Protein AF-A0A1F8SID3-F1 (afdb_monomer)

Sequence (218 aa):
MPFNAPWRDFEKGDLVYGIEGEWNTGRARFFTEQKLGDGPKFARIDDYPVLASEMQHMRGRRPPEAKAFVKALGGHPKYGGAVSGEDDNAAVRWKSKGGLYWAIMVDPGIHVHFVLDGIEQEAVVQKSYQGTISDVGAHEDPGKTRSVTGSELRWVYRNREHERVQERVQFWLKNKQCAPPWHGNGAPLWAQYQPRKDYNIHEDAAAGGANRRCCIVQ

Structure (mmCIF, N/CA/C/O backbone):
data_AF-A0A1F8SID3-F1
#
_entry.id   AF-A0A1F8SID3-F1
#
loop_
_atom_site.group_PDB
_atom_site.id
_atom_site.type_symbol
_atom_site.label_atom_id
_atom_site.label_alt_id
_atom_site.label_comp_id
_atom_site.label_asym_id
_atom_site.label_entity_id
_atom_site.label_seq_id
_atom_site.pdbx_PDB_ins_code
_atom_site.Cartn_x
_atom_site.Cartn_y
_atom_site.Cartn_z
_atom_site.occupancy
_atom_site.B_iso_or_equiv
_atom_site.auth_seq_id
_atom_site.auth_comp_id
_atom_site.auth_asym_id
_atom_site.auth_atom_id
_atom_site.pdbx_PDB_model_num
ATOM 1 N N . MET A 1 1 ? -11.958 -12.250 2.728 1.00 54.00 1 MET A N 1
ATOM 2 C CA . MET A 1 1 ? -11.997 -11.833 4.148 1.00 54.00 1 MET A CA 1
ATOM 3 C C . MET A 1 1 ? -10.818 -10.928 4.489 1.00 54.00 1 MET A C 1
ATOM 5 O O . MET A 1 1 ? -9.943 -11.328 5.248 1.00 54.00 1 MET A O 1
ATOM 9 N N . PRO A 1 2 ? -10.706 -9.763 3.836 1.00 67.56 2 PRO A N 1
ATOM 10 C CA . PRO A 1 2 ? -10.847 -8.479 4.503 1.00 67.56 2 PRO A CA 1
ATOM 11 C C . PRO A 1 2 ? -11.424 -7.380 3.590 1.00 67.56 2 PRO A C 1
ATOM 13 O O . PRO A 1 2 ? -11.094 -7.215 2.425 1.00 67.56 2 PRO A O 1
ATOM 16 N N . PHE A 1 3 ? -12.316 -6.634 4.217 1.00 84.00 3 PHE A N 1
ATOM 17 C CA . PHE A 1 3 ? -13.060 -5.414 3.856 1.00 84.00 3 PHE A CA 1
ATOM 18 C C . PHE A 1 3 ? -14.285 -5.391 4.771 1.00 84.00 3 PHE A C 1
ATOM 20 O O . PHE A 1 3 ? -14.724 -4.325 5.194 1.00 84.00 3 PHE A O 1
ATOM 27 N N . ASN A 1 4 ? -14.719 -6.594 5.172 1.00 79.94 4 ASN A N 1
ATOM 28 C CA . ASN A 1 4 ? -15.636 -6.888 6.262 1.00 79.94 4 ASN A CA 1
ATOM 29 C C . ASN A 1 4 ? -14.975 -7.813 7.303 1.00 79.94 4 ASN A C 1
ATOM 31 O O . ASN A 1 4 ? -14.012 -8.514 6.985 1.00 79.94 4 ASN A O 1
ATOM 35 N N . ALA A 1 5 ? -15.492 -7.781 8.532 1.00 78.31 5 ALA A N 1
ATOM 36 C CA . ALA A 1 5 ? -15.004 -8.583 9.649 1.00 78.31 5 ALA A CA 1
ATOM 37 C C . ALA A 1 5 ? -15.330 -10.089 9.484 1.00 78.31 5 ALA A C 1
ATOM 39 O O . ALA A 1 5 ? -16.305 -10.414 8.801 1.00 78.31 5 ALA A O 1
ATOM 40 N N . PRO A 1 6 ? -14.610 -11.002 10.175 1.00 84.44 6 PRO A N 1
ATOM 41 C CA . PRO A 1 6 ? -13.387 -10.784 10.950 1.00 84.44 6 PRO A CA 1
ATOM 42 C C . PRO A 1 6 ? -12.229 -10.200 10.142 1.00 84.44 6 PRO A C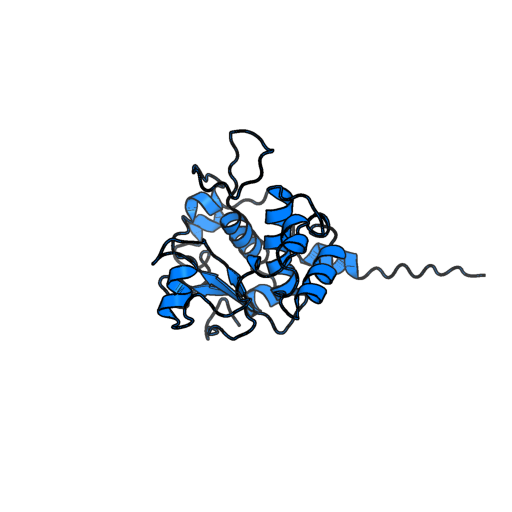 1
ATOM 44 O O . PRO A 1 6 ? -11.977 -10.571 8.998 1.00 84.44 6 PRO A O 1
ATOM 47 N N . TRP A 1 7 ? -11.551 -9.254 10.783 1.00 90.81 7 TRP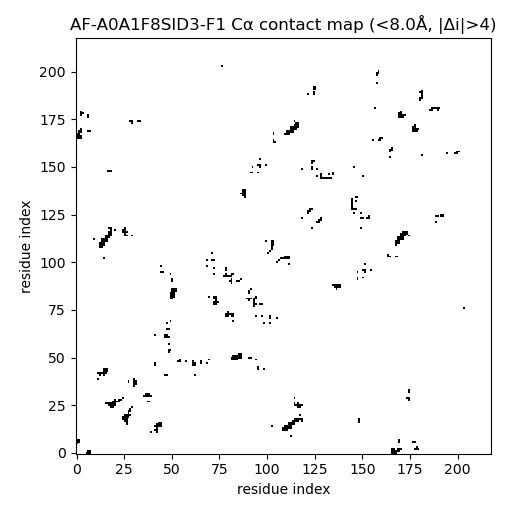 A N 1
ATOM 48 C CA . TRP A 1 7 ? -10.347 -8.612 10.280 1.00 90.81 7 TRP A CA 1
ATOM 49 C C . TRP A 1 7 ? -9.140 -9.529 10.448 1.00 90.81 7 TRP A C 1
ATOM 51 O O . TRP A 1 7 ? -9.125 -10.376 11.341 1.00 90.81 7 TRP A O 1
ATOM 61 N N . ARG A 1 8 ? -8.128 -9.346 9.596 1.00 89.62 8 ARG A N 1
ATOM 62 C CA . ARG A 1 8 ? -6.877 -10.108 9.669 1.00 89.62 8 ARG A CA 1
ATOM 63 C C . ARG A 1 8 ? -5.783 -9.283 10.338 1.00 89.62 8 ARG A C 1
ATOM 65 O O . ARG A 1 8 ? -5.555 -8.125 9.976 1.00 89.62 8 ARG A O 1
ATOM 72 N N . ASP A 1 9 ? -5.114 -9.874 11.319 1.00 92.19 9 ASP A N 1
ATOM 73 C CA . ASP A 1 9 ? -3.932 -9.282 11.945 1.00 92.19 9 ASP A CA 1
ATOM 74 C C . ASP A 1 9 ? -2.722 -9.369 11.016 1.00 92.19 9 ASP A C 1
ATOM 76 O O . ASP A 1 9 ? -2.717 -10.117 10.041 1.00 92.19 9 ASP A O 1
ATOM 80 N N . PHE A 1 10 ? -1.715 -8.542 11.278 1.00 92.94 10 PHE A N 1
ATOM 81 C CA . PHE A 1 10 ? -0.484 -8.564 10.498 1.00 92.94 10 PHE A CA 1
ATOM 82 C C . PHE A 1 10 ? 0.308 -9.846 10.762 1.00 92.94 10 PHE A C 1
ATOM 84 O O . PHE A 1 10 ? 0.585 -10.179 11.916 1.00 92.94 10 PHE A O 1
ATOM 91 N N . GLU A 1 11 ? 0.745 -10.512 9.695 1.00 91.75 11 GLU A N 1
ATOM 92 C CA . GLU A 1 11 ? 1.599 -11.692 9.767 1.00 91.75 11 GLU A CA 1
ATOM 93 C C . GLU A 1 11 ? 2.941 -11.464 9.061 1.00 91.75 11 GLU A C 1
ATOM 95 O O . GLU A 1 11 ? 3.098 -10.652 8.146 1.00 91.75 11 GLU A O 1
ATOM 100 N N . LYS A 1 12 ? 3.965 -12.207 9.490 1.00 89.75 12 LYS A N 1
ATOM 101 C CA . LYS A 1 12 ? 5.285 -12.142 8.859 1.00 89.75 12 LYS A CA 1
ATOM 102 C C . LYS A 1 12 ? 5.185 -12.597 7.398 1.00 89.75 12 LYS A C 1
ATOM 104 O O . LYS A 1 12 ? 4.829 -13.740 7.140 1.00 89.75 12 LYS A O 1
ATOM 109 N N . GLY A 1 13 ? 5.613 -11.730 6.482 1.00 89.31 13 GLY A N 1
ATOM 110 C CA . GLY A 1 13 ? 5.522 -11.949 5.034 1.00 89.31 13 GLY A CA 1
ATOM 111 C C . GLY A 1 13 ? 4.482 -11.051 4.361 1.00 89.31 13 GLY A C 1
ATOM 112 O O . GLY A 1 13 ? 4.540 -10.875 3.148 1.00 89.31 13 GLY A O 1
ATOM 113 N N . ASP A 1 14 ? 3.595 -10.425 5.138 1.00 93.94 14 ASP A N 1
ATOM 114 C CA . ASP A 1 14 ? 2.663 -9.428 4.624 1.00 93.94 14 ASP A CA 1
ATOM 115 C C . ASP A 1 14 ? 3.358 -8.100 4.297 1.00 93.94 14 ASP A C 1
ATOM 117 O O . ASP A 1 14 ? 4.413 -7.757 4.842 1.00 93.94 14 ASP A O 1
ATOM 121 N N . LEU A 1 15 ? 2.718 -7.316 3.428 1.00 95.06 15 LEU A N 1
ATOM 122 C CA . LEU A 1 15 ? 3.172 -5.986 3.037 1.00 95.06 15 LEU A CA 1
ATOM 123 C C . LEU A 1 15 ? 2.348 -4.890 3.707 1.00 95.06 15 LEU A C 1
ATOM 125 O O . LEU A 1 15 ? 1.122 -4.951 3.755 1.00 95.06 15 LEU A O 1
ATOM 129 N N . VAL A 1 16 ? 3.020 -3.828 4.137 1.00 95.00 16 VAL A N 1
ATOM 130 C CA . VAL A 1 16 ? 2.429 -2.638 4.742 1.00 95.00 16 VAL A CA 1
ATOM 131 C C . VAL A 1 16 ? 2.563 -1.449 3.798 1.00 95.00 16 VAL A C 1
ATOM 133 O O . VAL A 1 16 ? 3.659 -1.011 3.433 1.00 95.00 16 VAL A O 1
ATOM 136 N N . TYR A 1 17 ? 1.408 -0.905 3.444 1.00 94.88 17 TYR A N 1
ATOM 137 C CA . TYR A 1 17 ? 1.227 0.269 2.605 1.00 94.88 17 TYR A CA 1
ATOM 138 C C . TYR A 1 17 ? 0.702 1.438 3.441 1.00 94.88 17 TYR A C 1
ATOM 140 O O . TYR A 1 17 ? 0.069 1.241 4.477 1.00 94.88 17 TYR A O 1
ATOM 148 N N . GLY A 1 18 ? 0.967 2.665 3.004 1.00 90.31 18 GLY A N 1
ATOM 149 C CA . GLY A 1 18 ? 0.619 3.881 3.736 1.00 90.31 18 GLY A CA 1
ATOM 150 C C . GLY A 1 18 ? 1.682 4.958 3.552 1.00 90.31 18 GLY A C 1
ATOM 151 O O . GLY A 1 18 ? 2.637 4.769 2.803 1.00 90.31 18 GLY A O 1
ATOM 152 N N . ILE A 1 19 ? 1.512 6.092 4.229 1.00 86.00 19 ILE A N 1
ATOM 153 C CA . ILE A 1 19 ? 2.515 7.163 4.216 1.00 86.00 19 ILE A CA 1
ATOM 154 C C . ILE A 1 19 ? 3.728 6.720 5.041 1.00 86.00 19 ILE A C 1
ATOM 156 O O . ILE A 1 19 ? 3.571 6.172 6.140 1.00 86.00 19 ILE A O 1
ATOM 160 N N . GLU A 1 20 ? 4.931 6.980 4.527 1.00 77.62 20 GLU A N 1
ATOM 161 C CA . GLU A 1 20 ? 6.127 7.004 5.367 1.00 77.62 20 GLU A CA 1
ATOM 162 C C . GLU A 1 20 ? 6.050 8.260 6.234 1.00 77.62 20 GLU A C 1
ATOM 164 O O . GLU A 1 20 ? 6.246 9.379 5.767 1.00 77.62 20 GLU A O 1
ATOM 169 N N . GLY A 1 21 ? 5.610 8.070 7.471 1.00 64.62 21 GLY A N 1
ATOM 170 C CA . GLY A 1 21 ? 5.423 9.148 8.425 1.00 64.62 21 GLY A CA 1
ATOM 171 C C . GLY A 1 21 ? 6.648 9.348 9.308 1.00 64.62 21 GLY A C 1
ATOM 172 O O . GLY A 1 21 ? 7.460 8.439 9.479 1.00 64.62 21 GLY A O 1
ATOM 173 N N . GLU A 1 22 ? 6.737 10.519 9.936 1.00 64.50 22 GLU A N 1
ATOM 174 C CA . GLU A 1 22 ? 7.607 10.717 11.095 1.00 64.50 22 GLU A CA 1
ATOM 175 C C . GLU A 1 22 ? 7.172 9.813 12.261 1.00 64.50 22 GLU A C 1
ATOM 177 O O . GLU A 1 22 ? 6.090 9.210 12.249 1.00 64.50 22 GLU A O 1
ATOM 182 N N . TRP A 1 23 ? 8.007 9.745 13.300 1.00 59.47 23 TRP A N 1
ATOM 183 C CA . TRP A 1 23 ? 7.723 9.016 14.534 1.00 59.47 23 TRP A CA 1
ATOM 184 C C . TRP A 1 23 ? 6.318 9.393 15.053 1.00 59.47 23 TRP A C 1
ATOM 186 O O . TRP A 1 23 ? 6.077 10.546 15.398 1.00 59.47 23 TRP A O 1
ATOM 196 N N . ASN A 1 24 ? 5.386 8.428 15.073 1.00 65.06 24 ASN A N 1
ATOM 197 C CA . ASN A 1 24 ? 3.944 8.559 15.388 1.00 65.06 24 ASN A CA 1
ATOM 198 C C . ASN A 1 24 ? 2.959 8.864 14.242 1.00 65.06 24 ASN A C 1
ATOM 200 O O . ASN A 1 24 ? 1.778 9.100 14.512 1.00 65.06 24 ASN A O 1
ATOM 204 N N . THR A 1 25 ? 3.353 8.756 12.973 1.00 74.38 25 THR A N 1
ATOM 205 C CA . THR A 1 25 ? 2.401 8.792 11.843 1.00 74.38 25 THR A CA 1
ATOM 206 C C . THR A 1 25 ? 2.613 7.641 10.855 1.00 74.38 25 THR A C 1
ATOM 208 O O . THR A 1 25 ? 3.650 6.977 10.864 1.00 74.38 25 THR A O 1
ATOM 211 N N . GLY A 1 26 ? 1.592 7.361 10.035 1.00 84.19 26 GLY A N 1
ATOM 212 C CA . GLY A 1 26 ? 1.659 6.386 8.943 1.00 84.19 26 GLY A CA 1
ATOM 213 C C . GLY A 1 26 ? 2.192 5.006 9.347 1.00 84.19 26 GLY A C 1
ATOM 214 O O . GLY A 1 26 ? 1.847 4.462 10.400 1.00 84.19 26 GLY A O 1
ATOM 215 N N . ARG A 1 27 ? 3.060 4.441 8.498 1.00 87.69 27 ARG A N 1
ATOM 216 C CA . ARG A 1 27 ? 3.657 3.109 8.703 1.00 87.69 27 ARG A CA 1
ATOM 217 C C . ARG A 1 27 ? 4.521 3.025 9.969 1.00 87.69 27 ARG A C 1
ATOM 219 O O . ARG A 1 27 ? 4.487 2.005 10.652 1.00 87.69 27 ARG A O 1
ATOM 226 N N . ALA A 1 28 ? 5.246 4.090 10.321 1.00 83.12 28 ALA A N 1
ATOM 227 C CA . ALA A 1 28 ? 6.122 4.110 11.497 1.00 83.12 28 ALA A CA 1
ATOM 228 C C . ALA A 1 28 ? 5.335 3.916 12.804 1.00 83.12 28 ALA A C 1
ATOM 230 O O . ALA A 1 28 ? 5.716 3.118 13.666 1.00 83.12 28 ALA A O 1
ATOM 231 N N . ARG A 1 29 ? 4.186 4.596 12.924 1.00 85.06 29 ARG A N 1
ATOM 232 C CA . ARG A 1 29 ? 3.260 4.409 14.048 1.00 85.06 29 ARG A CA 1
ATOM 233 C C . ARG A 1 29 ? 2.739 2.979 14.115 1.00 85.06 29 ARG A C 1
ATOM 235 O O . ARG A 1 29 ? 2.748 2.383 15.187 1.00 85.06 29 ARG A O 1
ATOM 242 N N . PHE A 1 30 ? 2.298 2.445 12.977 1.00 88.69 30 PHE A N 1
ATOM 243 C CA . PHE A 1 30 ? 1.766 1.089 12.890 1.00 88.69 30 PHE A CA 1
ATOM 244 C C . PHE A 1 30 ? 2.774 0.059 13.410 1.00 88.69 30 PHE A C 1
ATOM 246 O O . PHE A 1 30 ? 2.448 -0.708 14.310 1.00 88.69 30 PHE A O 1
ATOM 253 N N . PHE A 1 31 ? 4.020 0.087 12.931 1.00 88.31 31 PHE A N 1
ATOM 254 C CA . PHE A 1 31 ? 5.038 -0.858 13.399 1.00 88.31 31 PHE A CA 1
ATOM 255 C C . PHE A 1 31 ? 5.344 -0.712 14.892 1.00 88.31 31 PHE A C 1
ATOM 257 O O . PHE A 1 31 ? 5.440 -1.717 15.599 1.00 88.31 31 PHE A O 1
ATOM 264 N N . THR A 1 32 ? 5.418 0.525 15.387 1.00 86.19 32 THR A N 1
ATOM 265 C CA . THR A 1 32 ? 5.659 0.802 16.809 1.00 86.19 32 THR A CA 1
ATOM 266 C C . THR A 1 32 ? 4.532 0.242 17.680 1.00 86.19 32 THR A C 1
ATOM 268 O O . THR A 1 32 ? 4.784 -0.508 18.623 1.00 86.19 32 THR A O 1
ATOM 271 N N . GLU A 1 33 ? 3.275 0.561 17.361 1.00 86.00 33 GLU A N 1
ATOM 272 C CA . GLU A 1 33 ? 2.133 0.176 18.194 1.00 86.00 33 GLU A CA 1
ATOM 273 C C . GLU A 1 33 ? 1.759 -1.309 18.061 1.00 86.00 33 GLU A C 1
ATOM 275 O O . GLU A 1 33 ? 1.293 -1.910 19.030 1.00 86.00 33 GLU A O 1
ATOM 280 N N . GLN A 1 34 ? 2.027 -1.936 16.911 1.00 85.19 34 GLN A N 1
ATOM 281 C CA . GLN A 1 34 ? 1.942 -3.393 16.741 1.00 85.19 34 GLN A CA 1
ATOM 282 C C . GLN A 1 34 ? 3.104 -4.143 17.417 1.00 85.19 34 GLN A C 1
ATOM 284 O O . GLN A 1 34 ? 3.163 -5.369 17.356 1.00 85.19 34 GLN A O 1
ATOM 289 N N . LYS A 1 35 ? 4.032 -3.431 18.079 1.00 83.06 35 LYS A N 1
ATOM 290 C CA . LYS A 1 35 ? 5.234 -3.995 18.717 1.00 83.06 35 LYS A CA 1
ATOM 291 C C . LYS A 1 35 ? 6.125 -4.762 17.732 1.00 83.06 35 LYS A C 1
ATOM 293 O O . LYS A 1 35 ? 6.790 -5.725 18.100 1.00 83.06 35 LYS A O 1
ATOM 298 N N . LEU A 1 36 ? 6.159 -4.305 16.482 1.00 80.81 36 LEU A N 1
ATOM 299 C CA . LEU A 1 36 ? 6.978 -4.860 15.403 1.00 80.81 36 LEU A CA 1
ATOM 300 C C . LEU A 1 36 ? 8.347 -4.157 15.284 1.00 80.81 36 LEU A C 1
ATOM 302 O O . LEU A 1 36 ? 9.087 -4.412 14.335 1.00 80.81 36 LEU A O 1
ATOM 306 N N . GLY A 1 37 ? 8.691 -3.282 16.238 1.00 71.12 37 GLY A N 1
ATOM 307 C CA . GLY A 1 37 ? 9.937 -2.508 16.247 1.00 71.12 37 GLY A CA 1
ATOM 308 C C . GLY A 1 37 ? 9.991 -1.494 15.102 1.00 71.12 37 GLY A C 1
ATOM 309 O O . GLY A 1 37 ? 8.974 -0.889 14.769 1.00 71.12 37 GLY A O 1
ATOM 310 N N . ASP A 1 38 ? 11.152 -1.366 14.453 1.00 63.69 38 ASP A N 1
ATOM 311 C CA . ASP A 1 38 ? 11.351 -0.530 13.248 1.00 63.69 38 ASP A CA 1
ATOM 312 C C . ASP A 1 38 ? 10.607 -1.064 11.999 1.00 63.69 38 ASP A C 1
ATOM 314 O O . ASP A 1 38 ? 10.685 -0.510 10.896 1.00 63.69 38 ASP A O 1
ATOM 318 N N . GLY A 1 39 ? 9.865 -2.156 12.175 1.00 63.44 39 GLY A N 1
ATOM 319 C CA . GLY A 1 39 ? 9.146 -2.889 11.153 1.00 63.44 39 GLY A CA 1
ATOM 320 C C . GLY A 1 39 ? 9.737 -4.287 10.964 1.00 63.44 39 GLY A C 1
ATOM 321 O O . GLY A 1 39 ? 10.955 -4.475 11.050 1.00 63.44 39 GLY A O 1
ATOM 322 N N . PRO A 1 40 ? 8.900 -5.295 10.672 1.00 74.31 40 PRO A N 1
ATOM 323 C CA . PRO A 1 40 ? 9.390 -6.601 10.278 1.00 74.31 40 PRO A CA 1
ATOM 324 C C . PRO A 1 40 ? 10.222 -6.464 9.005 1.00 74.31 40 PRO A C 1
ATOM 326 O O . PRO A 1 40 ? 9.899 -5.696 8.097 1.00 74.31 40 PRO A O 1
ATOM 329 N N . LYS A 1 41 ? 11.290 -7.255 8.924 1.00 75.56 41 LYS A N 1
ATOM 330 C CA . LYS A 1 41 ? 12.131 -7.320 7.732 1.00 75.56 41 LYS A CA 1
ATOM 331 C C . LYS A 1 41 ? 11.268 -7.661 6.509 1.00 75.56 41 LYS A C 1
ATOM 333 O O . LYS A 1 41 ? 10.578 -8.679 6.540 1.00 75.56 41 LYS A O 1
ATOM 338 N N . PHE A 1 42 ? 11.371 -6.858 5.449 1.00 79.69 42 PHE A N 1
ATOM 339 C CA . PHE A 1 42 ? 10.681 -7.065 4.167 1.00 79.69 42 PHE A CA 1
ATOM 340 C C . PHE A 1 42 ? 9.161 -6.860 4.197 1.00 79.69 42 PHE A C 1
ATOM 342 O O . PHE A 1 42 ? 8.449 -7.389 3.344 1.00 79.69 42 PHE A O 1
ATOM 349 N N . ALA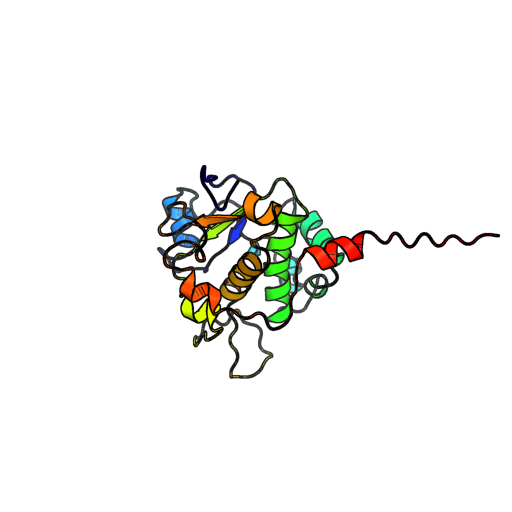 A 1 43 ? 8.664 -6.086 5.163 1.00 86.50 43 ALA A N 1
ATOM 350 C CA . ALA A 1 43 ? 7.252 -5.737 5.254 1.00 86.50 43 ALA A CA 1
ATOM 351 C C . ALA A 1 43 ? 6.865 -4.543 4.367 1.00 86.50 43 ALA A C 1
ATOM 353 O O . ALA A 1 43 ? 5.708 -4.142 4.372 1.00 86.50 43 ALA A O 1
ATOM 354 N N . ARG A 1 44 ? 7.792 -3.920 3.630 1.00 90.25 44 ARG A N 1
ATOM 355 C CA . ARG A 1 44 ? 7.509 -2.762 2.765 1.00 90.25 44 ARG A CA 1
ATOM 356 C C . ARG A 1 44 ? 7.823 -3.121 1.323 1.00 90.25 44 ARG A C 1
ATOM 358 O O . ARG A 1 44 ? 8.796 -3.816 1.057 1.00 90.25 44 ARG A O 1
ATOM 365 N N . ILE A 1 45 ? 7.061 -2.583 0.371 1.00 91.25 45 ILE A N 1
ATOM 366 C CA . ILE A 1 45 ? 7.390 -2.770 -1.052 1.00 91.25 45 ILE A CA 1
ATOM 367 C C . ILE A 1 45 ? 8.746 -2.146 -1.424 1.00 91.25 45 ILE A C 1
ATOM 369 O O . ILE A 1 45 ? 9.430 -2.607 -2.337 1.00 91.25 45 ILE A O 1
ATOM 373 N N . ASP A 1 46 ? 9.160 -1.136 -0.662 1.00 86.19 46 ASP A N 1
ATOM 374 C CA . ASP A 1 46 ? 10.450 -0.456 -0.777 1.00 86.19 46 ASP A CA 1
ATOM 375 C C . ASP A 1 46 ? 11.622 -1.423 -0.532 1.00 86.19 46 ASP A C 1
ATOM 377 O O . ASP A 1 46 ? 12.673 -1.296 -1.156 1.00 86.19 46 ASP A O 1
ATOM 381 N N . ASP A 1 47 ? 11.403 -2.473 0.270 1.00 88.12 47 ASP A N 1
ATOM 382 C CA . ASP A 1 47 ? 12.403 -3.496 0.583 1.00 88.12 47 ASP A CA 1
ATOM 383 C C . ASP A 1 47 ? 12.698 -4.451 -0.593 1.00 88.12 47 ASP A C 1
ATOM 385 O O . ASP A 1 47 ? 13.643 -5.245 -0.535 1.00 88.12 47 ASP A O 1
ATOM 389 N N . TYR A 1 48 ? 11.896 -4.397 -1.662 1.00 90.62 48 TYR A N 1
ATOM 390 C CA . TYR A 1 48 ? 12.002 -5.273 -2.826 1.00 90.62 48 TYR A CA 1
ATOM 391 C C . TYR A 1 48 ? 12.654 -4.530 -3.999 1.00 90.62 48 TYR A C 1
ATOM 393 O O . TYR A 1 48 ? 11.971 -3.784 -4.706 1.00 90.62 48 TYR A O 1
ATOM 401 N N . PRO A 1 49 ? 13.965 -4.715 -4.244 1.00 88.56 49 PRO A N 1
ATOM 402 C CA . PRO A 1 49 ? 14.675 -3.947 -5.257 1.00 88.56 49 PRO A CA 1
ATOM 403 C C . PRO A 1 49 ? 14.250 -4.374 -6.663 1.00 88.56 49 PRO A C 1
ATOM 405 O O . PRO A 1 49 ? 14.313 -5.557 -7.011 1.00 88.56 49 PRO A O 1
ATOM 408 N N . VAL A 1 50 ? 13.843 -3.399 -7.471 1.00 87.94 50 VAL A N 1
ATOM 409 C CA . VAL A 1 50 ? 13.432 -3.597 -8.873 1.00 87.94 50 VAL A CA 1
ATOM 410 C C . VAL A 1 50 ? 14.049 -2.538 -9.780 1.00 87.94 50 VAL A C 1
ATOM 412 O O . VAL A 1 50 ? 14.374 -2.842 -10.932 1.00 87.94 50 VAL A O 1
ATOM 415 N N . LEU A 1 51 ? 14.237 -1.324 -9.259 1.00 86.19 51 LEU A N 1
ATOM 416 C CA . LEU A 1 51 ? 14.857 -0.226 -9.989 1.00 86.19 51 LEU A CA 1
ATOM 417 C C . LEU A 1 51 ? 16.372 -0.433 -10.101 1.00 86.19 51 LEU A C 1
ATOM 419 O O . LEU A 1 51 ? 16.983 -1.165 -9.310 1.00 86.19 51 LEU A O 1
ATOM 423 N N . ALA A 1 52 ? 16.988 0.195 -11.103 1.00 82.69 52 ALA A N 1
ATOM 424 C CA . ALA A 1 52 ? 18.403 -0.008 -11.402 1.00 82.69 52 ALA A CA 1
ATOM 425 C C . ALA A 1 52 ? 19.315 0.355 -10.212 1.00 82.69 52 ALA A C 1
ATOM 427 O O . ALA A 1 52 ? 20.207 -0.426 -9.857 1.00 82.69 52 ALA A O 1
ATOM 428 N N . SER A 1 53 ? 19.059 1.486 -9.545 1.00 81.19 53 SER A N 1
ATOM 429 C CA . SER A 1 53 ? 19.860 1.918 -8.396 1.00 81.19 53 SER A CA 1
ATOM 430 C C . SER A 1 53 ? 19.672 1.002 -7.186 1.00 81.19 53 SER A C 1
ATOM 432 O O . SER A 1 53 ? 20.651 0.608 -6.548 1.00 81.19 53 SER A O 1
ATOM 434 N N . GLU A 1 54 ? 18.440 0.584 -6.891 1.00 83.81 54 GLU A N 1
ATOM 435 C CA . GLU A 1 54 ? 18.121 -0.307 -5.772 1.00 83.81 54 GLU A CA 1
ATOM 436 C C . GLU A 1 54 ? 18.854 -1.640 -5.922 1.00 83.81 54 GLU A C 1
ATOM 438 O O . GLU A 1 54 ? 19.437 -2.175 -4.976 1.00 83.81 54 GLU A O 1
ATOM 443 N N . MET A 1 55 ? 18.871 -2.166 -7.147 1.00 80.38 55 MET A N 1
ATOM 444 C CA . MET A 1 55 ? 19.538 -3.419 -7.475 1.00 80.38 55 MET A CA 1
ATOM 445 C C . MET A 1 55 ? 21.054 -3.343 -7.262 1.00 80.38 55 MET A C 1
ATOM 447 O O . MET A 1 55 ? 21.656 -4.353 -6.871 1.00 80.38 55 MET A O 1
ATOM 451 N N . GLN A 1 56 ? 21.664 -2.172 -7.465 1.00 78.19 56 GLN A N 1
ATOM 452 C CA . GLN A 1 56 ? 23.079 -1.925 -7.191 1.00 78.19 56 GLN A CA 1
ATOM 453 C C . GLN A 1 56 ? 23.367 -1.822 -5.684 1.00 78.19 56 GLN A C 1
ATOM 455 O O . GLN A 1 56 ? 24.304 -2.468 -5.210 1.00 78.19 56 GLN A O 1
ATOM 460 N N . HIS A 1 57 ? 22.547 -1.083 -4.931 1.00 75.38 57 HIS A N 1
ATOM 461 C CA . HIS A 1 57 ? 22.769 -0.809 -3.504 1.00 75.38 57 HIS A CA 1
ATOM 462 C C . HIS A 1 57 ? 22.388 -1.979 -2.577 1.00 75.38 57 HIS A C 1
ATOM 464 O O . HIS A 1 57 ? 23.026 -2.188 -1.548 1.00 75.38 57 HIS A O 1
ATOM 470 N N . MET A 1 58 ? 21.399 -2.801 -2.944 1.00 73.38 58 MET A N 1
ATOM 471 C CA . MET A 1 58 ? 20.857 -3.874 -2.089 1.00 73.38 58 MET A CA 1
ATOM 472 C C . MET A 1 58 ? 21.525 -5.247 -2.297 1.00 73.38 58 MET A C 1
ATOM 474 O O . MET A 1 58 ? 20.925 -6.295 -2.019 1.00 73.38 58 MET A O 1
ATOM 478 N N . ARG A 1 59 ? 22.762 -5.301 -2.811 1.00 66.62 59 ARG A N 1
ATOM 479 C CA . ARG A 1 59 ? 23.494 -6.573 -2.986 1.00 66.62 59 ARG A CA 1
ATOM 480 C C . ARG A 1 59 ? 23.694 -7.259 -1.621 1.00 66.62 59 ARG A C 1
ATOM 482 O O . ARG A 1 59 ? 24.372 -6.735 -0.749 1.00 66.62 59 ARG A O 1
ATOM 489 N N . GLY A 1 60 ? 23.080 -8.433 -1.433 1.00 67.81 60 GLY A N 1
ATOM 490 C CA . GLY A 1 60 ? 23.203 -9.258 -0.217 1.00 67.81 60 GLY A CA 1
ATOM 491 C C . GLY A 1 60 ? 22.133 -9.051 0.867 1.00 67.81 60 GLY A C 1
ATOM 492 O O . GLY A 1 60 ? 22.114 -9.804 1.836 1.00 67.81 60 GLY A O 1
ATOM 493 N N . ARG A 1 61 ? 21.207 -8.092 0.710 1.00 75.62 61 ARG A N 1
ATOM 494 C CA . ARG A 1 61 ? 20.120 -7.815 1.680 1.00 75.62 61 ARG A CA 1
ATOM 495 C C . ARG A 1 61 ? 18.713 -8.011 1.106 1.00 75.62 61 ARG A C 1
ATOM 497 O O . ARG A 1 61 ? 17.764 -7.407 1.589 1.00 75.62 61 ARG A O 1
ATOM 504 N N . ARG A 1 62 ? 18.569 -8.836 0.069 1.00 81.56 62 ARG A N 1
ATOM 505 C CA . ARG A 1 62 ? 17.300 -8.973 -0.663 1.00 81.56 62 ARG A CA 1
ATOM 506 C C . ARG A 1 62 ? 16.323 -9.926 0.038 1.00 81.56 62 ARG A C 1
ATOM 508 O O . ARG A 1 62 ? 16.780 -10.946 0.564 1.00 81.56 62 ARG A O 1
ATOM 515 N N . PRO A 1 63 ? 15.010 -9.640 -0.012 1.00 85.19 63 PRO A N 1
ATOM 516 C CA . PRO A 1 63 ? 13.989 -10.621 0.327 1.00 85.19 63 PRO A CA 1
ATOM 517 C C . PRO A 1 63 ? 14.159 -11.898 -0.513 1.00 85.19 63 PRO A C 1
ATOM 519 O O . PRO A 1 63 ? 14.477 -11.790 -1.707 1.00 85.19 63 PRO A O 1
ATOM 522 N N . PRO A 1 64 ? 13.947 -13.097 0.059 1.00 86.00 64 PRO A N 1
ATOM 523 C CA . PRO A 1 64 ? 13.916 -14.350 -0.702 1.00 86.00 64 PRO A CA 1
ATOM 524 C C . PRO A 1 64 ? 12.976 -14.291 -1.918 1.00 86.00 64 PRO A C 1
ATOM 526 O O . PRO A 1 64 ? 13.294 -14.806 -2.993 1.00 86.00 64 PRO A O 1
ATOM 529 N N . GLU A 1 65 ? 11.857 -13.588 -1.772 1.00 89.44 65 GLU A N 1
ATOM 530 C CA . GLU A 1 65 ? 10.774 -13.469 -2.742 1.00 89.44 65 GLU A CA 1
ATOM 531 C C . GLU A 1 65 ? 11.058 -12.408 -3.823 1.00 89.44 65 GLU A C 1
ATOM 533 O O . GLU A 1 65 ? 10.345 -12.334 -4.825 1.00 89.44 65 GLU A O 1
ATOM 538 N N . ALA A 1 66 ? 12.142 -11.628 -3.709 1.00 88.62 66 ALA A N 1
ATOM 539 C CA . ALA A 1 66 ? 12.462 -10.548 -4.650 1.00 88.62 66 ALA A CA 1
ATOM 540 C C . ALA A 1 66 ? 12.573 -11.027 -6.109 1.00 88.62 66 ALA A C 1
ATOM 542 O O . ALA A 1 66 ? 12.175 -10.321 -7.034 1.00 88.62 66 ALA A O 1
ATOM 543 N N . LYS A 1 67 ? 13.060 -12.256 -6.336 1.00 89.81 67 LYS A N 1
ATOM 544 C CA . LYS A 1 67 ? 13.094 -12.854 -7.683 1.00 89.81 67 LYS A CA 1
ATOM 545 C C . LYS A 1 67 ? 11.689 -13.101 -8.239 1.00 89.81 67 LYS A C 1
ATOM 547 O O . LYS A 1 67 ? 11.465 -12.879 -9.428 1.00 89.81 67 LYS A O 1
ATOM 552 N N . ALA A 1 68 ? 10.762 -13.565 -7.399 1.00 91.62 68 ALA A N 1
ATOM 553 C CA . ALA A 1 68 ? 9.375 -13.795 -7.792 1.00 91.62 68 ALA A CA 1
ATOM 554 C C . ALA A 1 68 ? 8.678 -12.468 -8.113 1.00 91.62 68 ALA A C 1
ATOM 556 O O . ALA A 1 68 ? 8.007 -12.370 -9.140 1.00 91.62 68 ALA A O 1
ATOM 557 N N . PHE A 1 69 ? 8.930 -11.431 -7.311 1.00 93.19 69 PHE A N 1
ATOM 558 C CA . PHE A 1 69 ? 8.407 -10.091 -7.555 1.00 93.19 69 PHE A CA 1
ATOM 559 C C . PHE A 1 69 ? 8.895 -9.496 -8.885 1.00 93.19 69 PHE A C 1
ATOM 561 O O . PHE A 1 69 ? 8.079 -9.094 -9.715 1.00 93.19 69 PHE A O 1
ATOM 568 N N . VAL A 1 70 ? 10.209 -9.516 -9.147 1.00 91.81 70 VAL A N 1
ATOM 569 C CA . VAL A 1 70 ? 10.783 -9.040 -10.422 1.00 91.81 70 VAL A CA 1
ATOM 570 C C . VAL A 1 70 ? 10.183 -9.792 -11.613 1.00 91.81 70 VAL A C 1
ATOM 572 O O . VAL A 1 70 ? 9.820 -9.176 -12.614 1.00 91.81 70 VAL A O 1
ATOM 575 N N . LYS A 1 71 ? 10.027 -11.119 -11.503 1.00 92.44 71 LYS A N 1
ATOM 576 C CA . LYS A 1 71 ? 9.394 -11.940 -12.545 1.00 92.44 71 LYS A CA 1
ATOM 577 C C . LYS A 1 71 ? 7.931 -11.541 -12.775 1.00 92.44 71 LYS A C 1
ATOM 579 O O . LYS A 1 71 ? 7.513 -11.439 -13.927 1.00 92.44 71 LYS A O 1
ATOM 584 N N . ALA A 1 72 ? 7.168 -11.313 -11.705 1.00 91.94 72 ALA A N 1
ATOM 585 C CA . ALA A 1 72 ? 5.763 -10.916 -11.781 1.00 91.94 72 ALA A CA 1
ATOM 586 C C . ALA A 1 72 ? 5.588 -9.559 -12.479 1.00 91.94 72 ALA A C 1
ATOM 588 O O . ALA A 1 72 ? 4.732 -9.420 -13.349 1.00 91.94 72 ALA A O 1
ATOM 589 N N . LEU A 1 73 ? 6.431 -8.581 -12.142 1.00 91.94 73 LEU A N 1
ATOM 590 C CA . LEU A 1 73 ? 6.454 -7.270 -12.789 1.00 91.94 73 LEU A CA 1
ATOM 591 C C . LEU A 1 73 ? 6.866 -7.359 -14.258 1.00 91.94 73 LEU A C 1
ATOM 593 O O . LEU A 1 73 ? 6.171 -6.814 -15.109 1.00 91.94 73 LEU A O 1
ATOM 597 N N . GLY A 1 74 ? 7.966 -8.054 -14.563 1.00 89.69 74 GLY A N 1
ATOM 598 C CA . GLY A 1 74 ? 8.526 -8.128 -15.917 1.00 89.69 74 GLY A CA 1
ATOM 599 C C . GLY A 1 74 ? 7.588 -8.777 -16.937 1.00 89.69 74 GLY A C 1
ATOM 600 O O . GLY A 1 74 ? 7.628 -8.431 -18.113 1.00 89.69 74 GLY A O 1
ATOM 601 N N . GLY A 1 75 ? 6.709 -9.678 -16.489 1.00 87.25 75 GLY A N 1
ATOM 602 C CA . GLY A 1 75 ? 5.653 -10.259 -17.321 1.00 87.25 75 GLY A CA 1
ATOM 603 C C . GLY A 1 75 ? 4.383 -9.407 -17.435 1.00 87.25 75 GLY A C 1
ATOM 604 O O . GLY A 1 75 ? 3.489 -9.763 -18.198 1.00 87.25 75 GLY A O 1
ATOM 605 N N . HIS A 1 76 ? 4.264 -8.310 -16.680 1.00 89.19 76 HIS A N 1
ATOM 606 C CA . HIS A 1 76 ? 3.043 -7.513 -16.624 1.00 89.19 76 HIS A CA 1
ATOM 607 C C . HIS A 1 76 ? 3.045 -6.407 -17.693 1.00 89.19 76 HIS A C 1
ATOM 609 O O . HIS A 1 76 ? 3.923 -5.538 -17.655 1.00 89.19 76 HIS A O 1
ATOM 615 N N . PRO A 1 77 ? 2.023 -6.320 -18.571 1.00 87.06 77 PRO A N 1
ATOM 616 C CA . PRO A 1 77 ? 2.010 -5.382 -19.704 1.00 87.06 77 PRO A CA 1
ATOM 617 C C . PRO A 1 77 ? 2.127 -3.913 -19.276 1.00 87.06 77 PRO A C 1
ATOM 619 O O . PRO A 1 77 ? 2.645 -3.075 -20.007 1.00 87.06 77 PRO A O 1
ATOM 622 N N . LYS A 1 78 ? 1.655 -3.598 -18.066 1.00 86.81 78 LYS A N 1
ATOM 623 C CA . LYS A 1 78 ? 1.643 -2.236 -17.518 1.00 86.81 78 LYS A CA 1
ATOM 624 C C . LYS A 1 78 ? 2.769 -1.901 -16.544 1.00 86.81 78 LYS A C 1
ATOM 626 O O . LYS A 1 78 ? 3.097 -0.728 -16.400 1.00 86.81 78 LYS A O 1
ATOM 631 N N . TYR A 1 79 ? 3.278 -2.888 -15.808 1.00 89.56 79 TYR A N 1
ATOM 632 C CA . TYR A 1 79 ? 4.221 -2.645 -14.707 1.00 89.56 79 TYR A CA 1
ATOM 633 C C . TYR A 1 79 ? 5.628 -3.149 -15.031 1.00 89.56 79 TYR A C 1
ATOM 635 O O . TYR A 1 79 ? 6.554 -2.836 -14.290 1.00 89.56 79 TYR A O 1
ATOM 643 N N . GLY A 1 80 ? 5.812 -3.849 -16.157 1.00 86.69 80 GLY A N 1
ATOM 644 C CA . GLY A 1 80 ? 7.123 -4.300 -16.621 1.00 86.69 80 GLY A CA 1
ATOM 645 C C . GLY A 1 80 ? 8.120 -3.165 -16.817 1.00 86.69 80 GLY A C 1
ATOM 646 O O . GLY A 1 80 ? 9.299 -3.363 -16.555 1.00 86.69 80 GLY A O 1
ATOM 647 N N . GLY A 1 81 ? 7.648 -1.955 -17.146 1.00 83.75 81 GLY A N 1
ATOM 648 C CA . GLY A 1 81 ? 8.491 -0.758 -17.245 1.00 83.75 81 GLY A CA 1
ATOM 649 C C . GLY A 1 81 ? 9.172 -0.334 -15.936 1.00 83.75 81 GLY A C 1
ATOM 650 O O . GLY A 1 81 ? 10.083 0.479 -15.978 1.00 83.75 81 GLY A O 1
ATOM 651 N N . ALA A 1 82 ? 8.770 -0.878 -14.779 1.00 85.31 82 ALA A N 1
ATOM 652 C CA . ALA A 1 82 ? 9.505 -0.674 -13.531 1.00 85.31 82 ALA A CA 1
ATOM 653 C C . ALA A 1 82 ? 10.803 -1.495 -13.472 1.00 85.31 82 ALA A C 1
ATOM 655 O O . ALA A 1 82 ? 11.745 -1.109 -12.786 1.00 85.31 82 ALA A O 1
ATOM 656 N N . VAL A 1 83 ? 10.861 -2.649 -14.146 1.00 85.38 83 VAL A N 1
ATOM 657 C CA . VAL A 1 83 ? 11.991 -3.579 -14.031 1.00 85.38 83 VAL A CA 1
ATOM 658 C C . VAL A 1 83 ? 13.219 -2.975 -14.689 1.00 85.38 83 VAL A C 1
ATOM 660 O O . VAL A 1 83 ? 13.260 -2.830 -15.905 1.00 85.38 83 VAL A O 1
ATOM 663 N N . SER A 1 84 ? 14.233 -2.662 -13.876 1.00 76.00 84 SER A N 1
ATOM 664 C CA . SER A 1 84 ? 15.444 -1.967 -14.340 1.00 76.00 84 SER A CA 1
ATOM 665 C C . SER A 1 84 ? 15.161 -0.616 -15.010 1.00 76.00 84 SER A C 1
ATOM 667 O O . SER A 1 84 ? 15.992 -0.137 -15.777 1.00 76.00 84 SER A O 1
ATOM 669 N N . GLY A 1 85 ? 14.004 -0.010 -14.716 1.00 72.12 85 GLY A N 1
ATOM 670 C CA . GLY A 1 85 ? 13.718 1.369 -15.092 1.00 72.12 85 GLY A CA 1
ATOM 671 C C . GLY A 1 85 ? 14.651 2.342 -14.369 1.00 72.12 85 GLY A C 1
ATOM 672 O O . GLY A 1 85 ? 15.257 1.997 -13.346 1.00 72.12 85 GLY A O 1
ATOM 673 N N . GLU A 1 86 ? 14.762 3.552 -14.915 1.00 72.75 86 GLU A N 1
ATOM 674 C CA . GLU A 1 86 ? 15.392 4.678 -14.222 1.00 72.75 86 GLU A CA 1
ATOM 675 C C . GLU A 1 86 ? 14.593 5.021 -12.953 1.00 72.75 86 GLU A C 1
ATOM 677 O O . GLU A 1 86 ? 13.405 4.706 -12.863 1.00 72.75 86 GLU A O 1
ATOM 682 N N . ASP A 1 87 ? 15.221 5.668 -11.967 1.00 71.94 87 ASP A N 1
ATOM 683 C CA . ASP A 1 87 ? 14.564 6.085 -10.714 1.00 71.94 87 ASP A CA 1
ATOM 684 C C . ASP A 1 87 ? 13.646 7.305 -10.919 1.00 71.94 87 ASP A C 1
ATOM 686 O O . ASP A 1 87 ? 13.652 8.268 -10.151 1.00 71.94 87 ASP A O 1
ATOM 690 N N . ASP A 1 88 ? 12.872 7.302 -11.999 1.00 78.19 88 ASP A N 1
ATOM 691 C CA . ASP A 1 88 ? 11.882 8.328 -12.257 1.00 78.19 88 ASP A CA 1
ATOM 692 C C . ASP A 1 88 ? 10.580 8.056 -11.479 1.00 78.19 88 ASP A C 1
ATOM 694 O O . ASP A 1 88 ? 10.292 6.960 -10.979 1.00 78.19 88 ASP A O 1
ATOM 698 N N . ASN A 1 89 ? 9.740 9.088 -11.376 1.00 75.12 89 ASN A N 1
ATOM 699 C CA . ASN A 1 89 ? 8.480 8.998 -10.642 1.00 75.12 89 ASN A CA 1
ATOM 700 C C . ASN A 1 89 ? 7.515 7.959 -11.258 1.00 75.12 89 ASN A C 1
ATOM 702 O O . ASN A 1 89 ? 6.679 7.381 -10.554 1.00 75.12 89 ASN A O 1
ATOM 706 N N . ALA A 1 90 ? 7.599 7.706 -12.568 1.00 80.50 90 ALA A N 1
ATOM 707 C CA . ALA A 1 90 ? 6.744 6.741 -13.246 1.00 80.50 90 ALA A CA 1
ATOM 708 C C . ALA A 1 90 ? 7.119 5.304 -12.862 1.00 80.50 90 ALA A C 1
ATOM 710 O O . ALA A 1 90 ? 6.224 4.535 -12.489 1.00 80.50 90 ALA A O 1
ATOM 711 N N . ALA A 1 91 ? 8.409 4.973 -12.870 1.00 83.94 91 ALA A N 1
ATOM 712 C CA . ALA A 1 91 ? 8.964 3.686 -12.486 1.00 83.94 91 ALA A CA 1
ATOM 713 C C . ALA A 1 91 ? 8.697 3.374 -11.011 1.00 83.94 91 ALA A C 1
ATOM 715 O O . ALA A 1 91 ? 8.179 2.296 -10.708 1.00 83.94 91 ALA A O 1
ATOM 716 N N . VAL A 1 92 ? 8.907 4.339 -10.106 1.00 84.88 92 VAL A N 1
ATOM 717 C CA . VAL A 1 92 ? 8.560 4.204 -8.676 1.00 84.88 92 VAL A CA 1
ATOM 718 C C . VAL A 1 92 ? 7.075 3.873 -8.508 1.00 84.88 92 VAL A C 1
ATOM 720 O O . VAL A 1 92 ? 6.700 2.917 -7.827 1.00 84.88 92 VAL A O 1
ATOM 723 N N . ARG A 1 93 ? 6.191 4.602 -9.199 1.00 84.81 93 ARG A N 1
ATOM 724 C CA . ARG A 1 93 ? 4.743 4.351 -9.130 1.00 84.81 93 ARG A CA 1
ATOM 725 C C . ARG A 1 93 ? 4.345 3.026 -9.769 1.00 84.81 93 ARG A C 1
ATOM 727 O O . ARG A 1 93 ? 3.361 2.418 -9.340 1.00 84.81 93 ARG A O 1
ATOM 734 N N . TRP A 1 94 ? 5.023 2.591 -10.827 1.00 88.88 94 TRP A N 1
ATOM 735 C CA . TRP A 1 94 ? 4.795 1.276 -11.421 1.00 88.88 94 TRP A CA 1
ATOM 736 C C . TRP A 1 94 ? 5.244 0.158 -10.486 1.00 88.88 94 TRP A C 1
ATOM 738 O O . TRP A 1 94 ? 4.462 -0.771 -10.305 1.00 88.88 94 TRP A O 1
ATOM 748 N N . LYS A 1 95 ? 6.405 0.283 -9.831 1.00 91.56 95 LYS A N 1
ATOM 749 C CA . LYS A 1 95 ? 6.869 -0.646 -8.791 1.00 91.56 95 LYS A CA 1
ATOM 750 C C . LYS A 1 95 ? 5.839 -0.762 -7.673 1.00 91.56 95 LYS A C 1
ATOM 752 O O . LYS A 1 95 ? 5.387 -1.863 -7.378 1.00 91.56 95 LYS A O 1
ATOM 757 N N . SER A 1 96 ? 5.418 0.361 -7.097 1.00 92.12 96 SER A N 1
ATOM 758 C CA . SER A 1 96 ? 4.528 0.367 -5.930 1.00 92.12 96 SER A CA 1
ATOM 759 C C . SER A 1 96 ? 3.157 -0.278 -6.228 1.00 92.12 96 SER A C 1
ATOM 761 O O . SER A 1 96 ? 2.720 -1.182 -5.506 1.00 92.12 96 SER A O 1
ATOM 763 N N . LYS A 1 97 ? 2.516 0.077 -7.358 1.00 93.06 97 LYS A N 1
ATOM 764 C CA . LYS A 1 97 ? 1.259 -0.562 -7.814 1.00 93.06 97 LYS A CA 1
ATOM 765 C C . LYS A 1 97 ? 1.459 -2.002 -8.281 1.00 93.06 97 LYS A C 1
ATOM 767 O O . LYS A 1 97 ? 0.567 -2.828 -8.108 1.00 93.06 97 LYS A O 1
ATOM 772 N N . GLY A 1 98 ? 2.600 -2.299 -8.893 1.00 93.62 98 GLY A N 1
ATOM 773 C CA . GLY A 1 98 ? 2.977 -3.655 -9.268 1.00 93.62 98 GLY A CA 1
ATOM 774 C C . GLY A 1 98 ? 3.179 -4.548 -8.046 1.00 93.62 98 GLY A C 1
ATOM 775 O O . GLY A 1 98 ? 2.848 -5.725 -8.111 1.00 93.62 98 GLY A O 1
ATOM 776 N N . GLY A 1 99 ? 3.611 -3.982 -6.916 1.00 95.19 99 GLY A N 1
ATOM 777 C CA . GLY A 1 99 ? 3.638 -4.637 -5.608 1.00 95.19 99 GLY A CA 1
ATOM 778 C C . GLY A 1 99 ? 2.257 -5.065 -5.131 1.00 95.19 99 GLY A C 1
ATOM 779 O O . GLY A 1 99 ? 2.073 -6.229 -4.788 1.00 95.19 99 GLY A O 1
ATOM 780 N N . LEU A 1 100 ? 1.264 -4.169 -5.213 1.00 95.94 100 LEU A N 1
ATOM 781 C CA . LEU A 1 100 ? -0.129 -4.505 -4.894 1.00 95.94 100 LEU A CA 1
ATOM 782 C C . LEU A 1 100 ? -0.642 -5.627 -5.798 1.00 95.94 100 LEU A C 1
ATOM 784 O 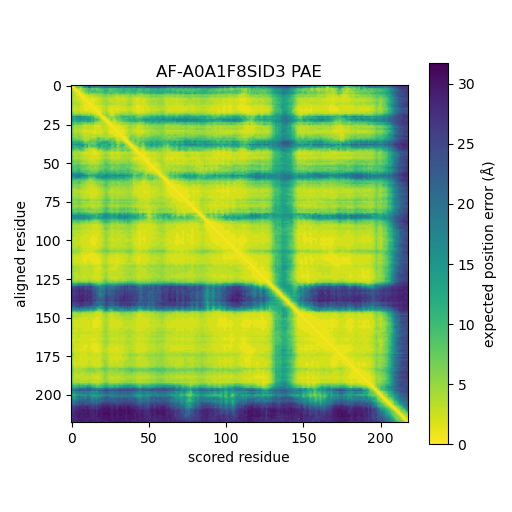O . LEU A 1 100 ? -1.241 -6.584 -5.319 1.00 95.94 100 LEU A O 1
ATOM 788 N N . TYR A 1 101 ? -0.378 -5.533 -7.103 1.00 95.38 101 TYR A N 1
ATOM 789 C CA . TYR A 1 101 ? -0.737 -6.592 -8.041 1.00 95.38 101 TYR A CA 1
ATOM 790 C C . TYR A 1 101 ? -0.063 -7.923 -7.685 1.00 95.38 101 TYR A C 1
ATOM 792 O O . TYR A 1 101 ? -0.736 -8.944 -7.625 1.00 95.38 101 TYR A O 1
ATOM 800 N N . TRP A 1 102 ? 1.244 -7.927 -7.427 1.00 95.31 102 TRP A N 1
ATOM 801 C CA . TRP A 1 102 ? 1.988 -9.139 -7.095 1.00 95.31 102 TRP A CA 1
ATOM 802 C C . TRP A 1 102 ? 1.454 -9.799 -5.818 1.00 95.31 102 TRP A C 1
ATOM 804 O O . TRP A 1 102 ? 1.082 -10.971 -5.862 1.00 95.31 102 TRP A O 1
ATOM 814 N N . ALA A 1 103 ? 1.323 -9.038 -4.731 1.00 95.12 103 ALA A N 1
ATOM 815 C CA . ALA A 1 103 ? 0.811 -9.538 -3.458 1.00 95.12 103 ALA A CA 1
ATOM 816 C C . ALA A 1 103 ? -0.635 -10.055 -3.565 1.00 95.12 103 ALA A C 1
ATOM 818 O O . ALA A 1 103 ? -0.983 -11.104 -3.036 1.00 95.12 103 ALA A O 1
ATOM 819 N N . ILE A 1 104 ? -1.504 -9.344 -4.285 1.00 94.69 104 ILE A N 1
ATOM 820 C CA . ILE A 1 104 ? -2.935 -9.676 -4.304 1.00 94.69 104 ILE A CA 1
ATOM 821 C C . ILE A 1 104 ? -3.269 -10.729 -5.370 1.00 94.69 104 ILE A C 1
ATOM 823 O O . ILE A 1 104 ? -4.145 -11.568 -5.164 1.00 94.69 104 ILE A O 1
ATOM 827 N N . MET A 1 105 ? -2.607 -10.688 -6.527 1.00 93.12 105 MET A N 1
ATOM 828 C CA . MET A 1 105 ? -2.994 -11.477 -7.703 1.00 93.12 105 MET A CA 1
ATOM 829 C C . MET A 1 105 ? -2.043 -12.624 -8.023 1.00 93.12 105 MET A C 1
ATOM 831 O O . MET A 1 105 ? -2.475 -13.584 -8.660 1.00 93.12 105 MET A O 1
ATOM 835 N N . VAL A 1 106 ? -0.779 -12.554 -7.607 1.00 92.75 106 VAL A N 1
ATOM 836 C CA . VAL A 1 106 ? 0.237 -13.538 -8.009 1.00 92.75 106 VAL A CA 1
ATOM 837 C C . VAL A 1 106 ? 0.627 -14.444 -6.852 1.00 92.75 106 VAL A C 1
ATOM 839 O O . VAL A 1 106 ? 0.647 -15.659 -7.031 1.00 92.75 106 VAL A O 1
ATOM 842 N N . ASP A 1 107 ? 0.908 -13.882 -5.678 1.00 90.94 107 ASP A N 1
ATOM 843 C CA . ASP A 1 107 ? 1.366 -14.651 -4.522 1.00 90.94 107 ASP A CA 1
ATOM 844 C C . ASP A 1 107 ? 0.235 -14.859 -3.504 1.00 90.94 107 ASP A C 1
ATOM 846 O O . ASP A 1 107 ? -0.201 -13.903 -2.870 1.00 90.94 107 ASP A O 1
ATOM 850 N N . PRO A 1 108 ? -0.302 -16.079 -3.331 1.00 88.44 108 PRO A N 1
ATOM 851 C CA . PRO A 1 108 ? -1.353 -16.342 -2.357 1.00 88.44 108 PRO A CA 1
ATOM 852 C C . PRO A 1 108 ? -0.952 -16.224 -0.893 1.00 88.44 108 PRO A C 1
ATOM 854 O O . PRO A 1 108 ? -1.847 -16.112 -0.060 1.00 88.44 108 PRO A O 1
ATOM 857 N N . GLY A 1 109 ? 0.344 -16.227 -0.583 1.00 90.69 109 GLY A N 1
ATOM 858 C CA . GLY A 1 109 ? 0.828 -16.125 0.789 1.00 90.69 109 GLY A CA 1
ATOM 859 C C . GLY A 1 109 ? 0.876 -14.700 1.333 1.00 90.69 109 GLY A C 1
ATOM 860 O O . GLY A 1 109 ? 1.036 -14.535 2.537 1.00 90.69 109 GLY A O 1
ATOM 861 N N . ILE A 1 110 ? 0.740 -13.679 0.482 1.00 93.38 110 ILE A N 1
ATOM 862 C CA . ILE A 1 110 ? 0.961 -12.283 0.868 1.00 93.38 110 ILE A CA 1
ATOM 863 C C . ILE A 1 110 ? -0.370 -11.551 0.989 1.00 93.38 110 ILE A C 1
ATOM 865 O O . ILE A 1 110 ? -1.173 -11.523 0.054 1.00 93.38 110 ILE A O 1
ATOM 869 N N . HIS A 1 111 ? -0.571 -10.878 2.118 1.00 95.12 111 HIS A N 1
ATOM 870 C CA . HIS A 1 111 ? -1.636 -9.895 2.265 1.00 95.12 111 HIS A CA 1
ATOM 871 C C . HIS A 1 111 ? -1.070 -8.486 2.390 1.00 95.12 111 HIS A C 1
ATOM 873 O O . HIS A 1 111 ? 0.113 -8.255 2.644 1.00 95.12 111 HIS A O 1
ATOM 879 N N . VAL A 1 112 ? -1.956 -7.521 2.193 1.00 96.44 112 VAL A N 1
ATOM 880 C CA . VAL A 1 112 ? -1.666 -6.097 2.230 1.00 96.44 112 VAL A CA 1
ATOM 881 C C . VAL A 1 112 ? -2.369 -5.475 3.430 1.00 96.44 112 VAL A C 1
ATOM 883 O O . VAL A 1 112 ? -3.587 -5.552 3.570 1.00 96.44 112 VAL A O 1
ATOM 886 N N . HIS A 1 113 ? -1.599 -4.790 4.264 1.00 96.50 113 HIS A N 1
ATOM 887 C CA . HIS A 1 113 ? -2.066 -3.978 5.378 1.00 96.50 113 HIS A CA 1
ATOM 888 C C . HIS A 1 113 ? -1.924 -2.510 4.983 1.00 96.50 113 HIS A C 1
ATOM 890 O O . HIS A 1 113 ? -0.817 -2.002 4.829 1.00 96.50 113 HIS A O 1
ATOM 896 N N . PHE A 1 114 ? -3.042 -1.821 4.778 1.00 96.31 114 PHE A N 1
ATOM 897 C CA . PHE A 1 114 ? -3.056 -0.437 4.317 1.00 96.31 114 PHE A CA 1
ATOM 898 C C . PHE A 1 114 ? -3.359 0.511 5.481 1.00 96.31 114 PHE A C 1
ATOM 900 O O . PHE A 1 114 ? -4.479 0.561 5.993 1.00 96.31 114 PHE A O 1
ATOM 907 N N . VAL A 1 115 ? -2.353 1.276 5.893 1.00 95.25 115 VAL A N 1
ATOM 908 C CA . VAL A 1 115 ? -2.431 2.238 6.994 1.00 95.25 115 VAL A CA 1
ATOM 909 C C . VAL A 1 115 ? -2.936 3.580 6.470 1.00 95.25 115 VAL A C 1
ATOM 911 O O . VAL A 1 115 ? -2.333 4.188 5.586 1.00 95.25 115 VAL A O 1
ATOM 914 N N . LEU A 1 116 ? -4.056 4.044 7.024 1.00 93.94 1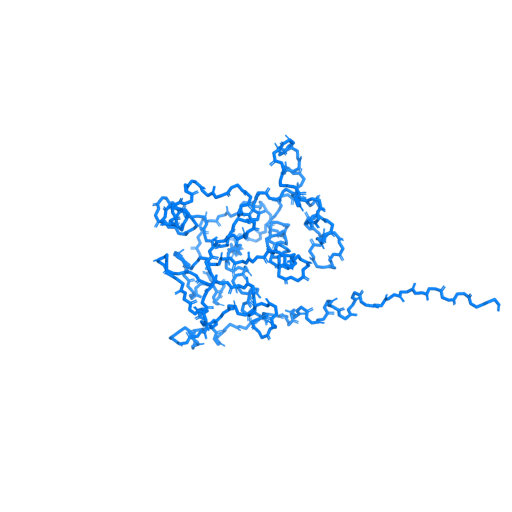16 LEU A N 1
ATOM 915 C CA . LEU A 1 116 ? -4.742 5.278 6.632 1.00 93.94 116 LEU A CA 1
ATOM 916 C C . LEU A 1 116 ? -4.277 6.512 7.423 1.00 93.94 116 LEU A C 1
ATOM 918 O O . LEU A 1 116 ? -4.679 7.632 7.108 1.00 93.94 116 LEU A O 1
ATOM 922 N N . ASP A 1 117 ? -3.443 6.324 8.447 1.00 89.94 117 ASP A N 1
ATOM 923 C CA . ASP A 1 117 ? -2.944 7.406 9.295 1.00 89.94 117 ASP A CA 1
ATOM 924 C C . ASP A 1 117 ? -2.156 8.450 8.489 1.00 89.94 117 ASP A C 1
ATOM 926 O O . ASP A 1 117 ? -1.211 8.126 7.771 1.00 89.94 117 ASP A O 1
ATOM 930 N N . GLY A 1 118 ? -2.547 9.720 8.628 1.00 85.06 118 GLY A N 1
ATOM 931 C CA . GLY A 1 118 ? -1.937 10.850 7.919 1.00 85.06 118 GLY A CA 1
ATOM 932 C C . GLY A 1 118 ? -2.403 11.028 6.469 1.00 85.06 118 GLY A C 1
ATOM 933 O O . GLY A 1 118 ? -2.021 12.010 5.836 1.00 85.06 118 GLY A O 1
ATOM 934 N N . ILE A 1 119 ? -3.235 10.126 5.929 1.00 89.06 119 ILE A N 1
ATOM 935 C CA . ILE A 1 119 ? -3.750 10.252 4.561 1.00 89.06 119 ILE A CA 1
ATOM 936 C C . ILE A 1 119 ? -4.950 11.201 4.530 1.00 89.06 119 ILE A C 1
ATOM 938 O O . ILE A 1 119 ? -6.042 10.869 4.998 1.00 89.06 119 ILE A O 1
ATOM 942 N N . GLU A 1 120 ? -4.757 12.349 3.887 1.00 90.50 120 GLU A N 1
ATOM 943 C CA . GLU A 1 120 ? -5.804 13.322 3.570 1.00 90.50 120 GLU A CA 1
ATOM 944 C C . GLU A 1 120 ? -6.653 12.796 2.392 1.00 90.50 120 GLU A C 1
ATOM 946 O O . GLU A 1 120 ? -6.216 12.779 1.238 1.00 90.50 120 GLU A O 1
ATOM 951 N N . GLN A 1 121 ? -7.826 12.231 2.708 1.00 91.56 121 GLN A N 1
ATOM 952 C CA . GLN A 1 121 ? -8.659 11.475 1.761 1.00 91.56 121 GLN A CA 1
ATOM 953 C C . GLN A 1 121 ? -9.204 12.348 0.622 1.00 91.56 121 GLN A C 1
ATOM 955 O O . GLN A 1 121 ? -9.392 11.851 -0.491 1.00 91.56 121 GLN A O 1
ATOM 960 N N . GLU A 1 122 ? -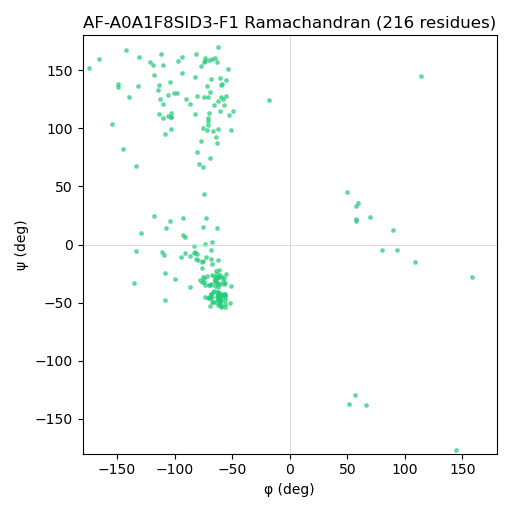9.447 13.634 0.873 1.00 92.00 122 GLU A N 1
ATOM 961 C CA . GLU A 1 122 ? -9.975 14.554 -0.126 1.00 92.00 122 GLU A CA 1
ATOM 962 C C . GLU A 1 122 ? -8.914 14.839 -1.195 1.00 92.00 122 GLU A C 1
ATOM 964 O O . GLU A 1 122 ? -9.197 14.645 -2.382 1.00 92.00 122 GLU A O 1
ATOM 969 N N . ALA A 1 123 ? -7.658 15.107 -0.810 1.00 89.12 123 ALA A N 1
ATOM 970 C CA . ALA A 1 123 ? -6.547 15.187 -1.763 1.00 89.12 123 ALA A CA 1
ATOM 971 C C . ALA A 1 123 ? -6.308 13.887 -2.540 1.00 89.12 123 ALA A C 1
ATOM 973 O O . ALA A 1 123 ? -5.944 13.935 -3.726 1.00 89.12 123 ALA A O 1
ATOM 974 N N . VAL A 1 124 ? -6.536 12.711 -1.932 1.00 90.69 124 VAL A N 1
ATOM 975 C CA . VAL A 1 124 ? -6.490 11.434 -2.670 1.00 90.69 124 VAL A CA 1
ATOM 976 C C . VAL A 1 124 ? -7.523 11.442 -3.793 1.00 90.69 124 VAL A C 1
ATOM 978 O O . VAL A 1 124 ? -7.180 11.166 -4.950 1.00 90.69 124 VAL A O 1
ATOM 981 N N . VAL A 1 125 ? -8.780 11.729 -3.465 1.00 92.06 125 VAL A N 1
ATOM 982 C CA . VAL A 1 125 ? -9.910 11.642 -4.394 1.00 92.06 125 VAL A CA 1
ATOM 983 C C . VAL A 1 125 ? -9.805 12.702 -5.488 1.00 92.06 125 VAL A C 1
ATOM 985 O O . VAL A 1 125 ? -9.847 12.373 -6.678 1.00 92.06 125 VAL A O 1
ATOM 988 N N . GLN A 1 126 ? -9.567 13.954 -5.106 1.00 90.12 126 GLN A N 1
ATOM 989 C CA . GLN A 1 126 ? -9.467 15.088 -6.025 1.00 90.12 126 GLN A CA 1
ATOM 990 C C . GLN A 1 126 ? -8.145 15.113 -6.802 1.00 90.12 126 GLN A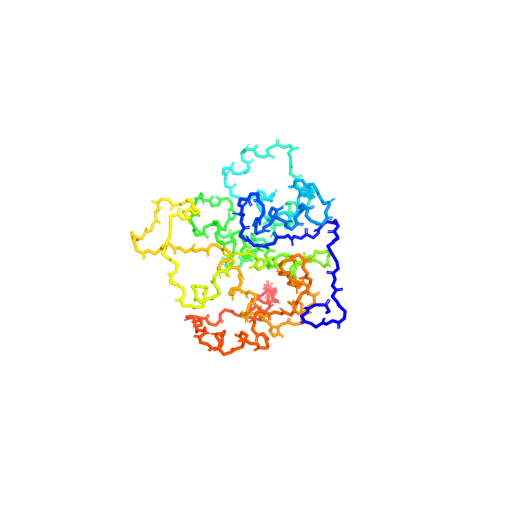 C 1
ATOM 992 O O . GLN A 1 126 ? -8.035 15.799 -7.817 1.00 90.12 126 GLN A O 1
ATOM 997 N N . LYS A 1 127 ? -7.149 14.319 -6.380 1.00 87.06 127 LYS A N 1
ATOM 998 C CA . LYS A 1 127 ? -5.780 14.321 -6.928 1.00 87.06 127 LYS A CA 1
ATOM 999 C C . LYS A 1 127 ? -5.125 15.704 -6.785 1.00 87.06 127 LYS A C 1
ATOM 1001 O O . LYS A 1 127 ? -4.367 16.107 -7.664 1.00 87.06 127 LYS A O 1
ATOM 1006 N N . SER A 1 128 ? -5.418 16.402 -5.691 1.00 83.12 128 SER A N 1
ATOM 1007 C CA . SER A 1 128 ? -5.081 17.811 -5.455 1.00 83.12 128 SER A CA 1
ATOM 1008 C C . SER A 1 128 ? -3.899 18.013 -4.502 1.00 83.12 128 SER A C 1
ATOM 1010 O O . SER A 1 128 ? -3.745 19.095 -3.951 1.00 83.12 128 SER A O 1
ATOM 1012 N N . TYR A 1 129 ? -3.042 17.003 -4.310 1.00 72.81 129 TYR A N 1
ATOM 1013 C CA . TYR A 1 129 ? -1.866 17.116 -3.442 1.00 72.81 129 TYR A CA 1
ATOM 1014 C C . TYR A 1 129 ? -0.997 18.329 -3.800 1.00 72.81 129 TYR A C 1
ATOM 1016 O O . TYR A 1 129 ? -0.341 18.355 -4.841 1.00 72.81 129 TYR A O 1
ATOM 1024 N N . GLN A 1 130 ? -0.979 19.307 -2.897 1.00 55.31 130 GLN A N 1
ATOM 1025 C CA . GLN A 1 130 ? -0.105 20.472 -2.927 1.00 55.31 130 GLN A CA 1
ATOM 1026 C C . GLN A 1 130 ? 0.919 20.295 -1.808 1.00 55.31 130 GLN A C 1
ATOM 1028 O O . GLN A 1 130 ? 0.632 20.557 -0.645 1.00 55.31 130 GLN A O 1
ATOM 1033 N N . GLY A 1 131 ? 2.097 19.761 -2.123 1.00 46.50 131 GLY A N 1
ATOM 1034 C CA . GLY A 1 131 ? 3.115 19.535 -1.103 1.00 46.50 131 GLY A CA 1
ATOM 1035 C C . GLY A 1 131 ? 4.448 19.052 -1.652 1.00 46.50 131 GLY A C 1
ATOM 1036 O O . GLY A 1 131 ? 4.513 18.383 -2.681 1.00 46.50 131 GLY A O 1
ATOM 1037 N N . THR A 1 132 ? 5.499 19.392 -0.912 1.00 38.69 132 THR A N 1
ATOM 1038 C CA . THR A 1 132 ? 6.928 19.095 -1.100 1.00 38.69 132 THR A CA 1
ATOM 1039 C C . THR A 1 132 ? 7.315 17.654 -0.757 1.00 38.69 132 THR A C 1
ATOM 1041 O O . THR A 1 132 ? 8.499 17.363 -0.621 1.00 38.69 132 THR A O 1
ATOM 1044 N N . ILE A 1 133 ? 6.353 16.730 -0.628 1.00 42.56 133 ILE A N 1
ATOM 1045 C CA . ILE A 1 133 ? 6.651 15.291 -0.551 1.00 42.56 133 ILE A CA 1
ATOM 1046 C C . ILE A 1 133 ? 6.925 14.824 -1.982 1.00 42.56 133 ILE A C 1
ATOM 1048 O O . ILE A 1 133 ? 6.115 14.181 -2.650 1.00 42.56 133 ILE A O 1
ATOM 1052 N N . SER A 1 134 ? 8.059 15.290 -2.495 1.00 40.12 134 SER A N 1
ATOM 1053 C CA . SER A 1 134 ? 8.710 14.743 -3.662 1.00 40.12 134 SER A CA 1
ATOM 1054 C C . SER A 1 134 ? 9.187 13.349 -3.281 1.00 40.12 134 SER A C 1
ATOM 1056 O O . SER A 1 134 ? 10.260 13.197 -2.702 1.00 40.12 134 SER A O 1
ATOM 1058 N N . ASP A 1 135 ? 8.416 12.327 -3.634 1.00 40.19 135 ASP A N 1
ATOM 1059 C CA . ASP A 1 135 ? 9.036 11.062 -4.013 1.00 40.19 135 ASP A CA 1
ATOM 1060 C C . ASP A 1 135 ? 9.837 11.390 -5.285 1.00 40.19 135 ASP A C 1
ATOM 1062 O O . ASP A 1 135 ? 9.282 11.536 -6.381 1.00 40.19 135 ASP A O 1
ATOM 1066 N N . VAL A 1 136 ? 11.109 11.733 -5.064 1.00 38.81 136 VAL A N 1
ATOM 1067 C CA . VAL A 1 136 ? 12.004 12.425 -5.995 1.00 38.81 136 VAL A CA 1
ATOM 1068 C C . VAL A 1 136 ? 12.118 11.636 -7.296 1.00 38.81 136 VAL A C 1
ATOM 1070 O O . VAL A 1 136 ? 12.571 10.502 -7.307 1.00 38.81 136 VAL A O 1
ATOM 1073 N N . GLY A 1 137 ? 11.733 12.276 -8.395 1.00 36.53 137 GLY A N 1
ATOM 1074 C CA . GLY A 1 137 ? 12.043 11.875 -9.762 1.00 36.53 137 GLY A CA 1
ATOM 1075 C C . GLY A 1 137 ? 11.993 13.140 -10.610 1.00 36.53 137 GLY A C 1
ATOM 1076 O O . GLY A 1 137 ? 10.916 13.682 -10.845 1.00 36.53 137 GLY A O 1
ATOM 1077 N N . ALA A 1 138 ? 13.163 13.665 -10.971 1.00 37.44 138 ALA A N 1
ATOM 1078 C CA . ALA A 1 138 ? 13.405 15.046 -11.401 1.00 37.44 138 ALA A CA 1
ATOM 1079 C C . ALA A 1 138 ? 12.889 15.429 -12.807 1.00 37.44 138 ALA A C 1
ATOM 1081 O O . ALA A 1 138 ? 13.379 16.387 -13.395 1.00 37.44 138 ALA A O 1
ATOM 1082 N N . HIS A 1 139 ? 11.900 14.731 -13.362 1.00 40.53 139 HIS A N 1
ATOM 1083 C CA . HIS A 1 139 ? 11.414 15.009 -14.712 1.00 40.53 139 HIS A CA 1
ATOM 1084 C C . HIS A 1 139 ? 9.902 14.793 -14.834 1.00 40.53 139 HIS A C 1
ATOM 1086 O O . HIS A 1 139 ? 9.458 13.757 -15.306 1.00 40.53 139 HIS A O 1
ATOM 1092 N N . GLU A 1 140 ? 9.100 15.779 -14.426 1.00 41.72 140 GLU A N 1
ATOM 1093 C CA . GLU A 1 140 ? 7.782 16.070 -15.019 1.00 41.72 140 GLU A CA 1
ATOM 1094 C C . GLU A 1 140 ? 7.280 17.460 -14.570 1.00 41.72 140 GLU A C 1
ATOM 1096 O O . GLU A 1 140 ? 7.768 18.003 -13.581 1.00 41.72 140 GLU A O 1
ATOM 1101 N N . ASP A 1 141 ? 6.333 18.025 -15.337 1.00 44.16 141 ASP A N 1
ATOM 1102 C CA . ASP A 1 141 ? 5.643 19.321 -15.163 1.00 44.16 141 ASP A CA 1
ATOM 1103 C C . ASP A 1 141 ? 5.743 19.931 -13.741 1.00 44.16 141 ASP A C 1
ATOM 1105 O O . ASP A 1 141 ? 5.226 19.320 -12.797 1.00 44.16 141 ASP A O 1
ATOM 1109 N N . PRO A 1 142 ? 6.231 21.180 -13.575 1.00 40.72 142 PRO A N 1
ATOM 1110 C CA . PRO A 1 142 ? 6.363 21.867 -12.277 1.00 40.72 142 PRO A CA 1
ATOM 1111 C C . PRO A 1 142 ? 5.035 22.145 -11.530 1.00 40.72 142 PRO A C 1
ATOM 1113 O O . PRO A 1 142 ? 5.008 22.913 -10.575 1.00 40.72 142 PRO A O 1
ATOM 1116 N N . GLY A 1 143 ? 3.923 21.523 -11.937 1.00 39.75 143 GLY A N 1
ATOM 1117 C CA . GLY A 1 143 ? 2.600 21.663 -11.328 1.00 39.75 143 GLY A CA 1
ATOM 1118 C C . GLY A 1 143 ? 1.883 20.353 -10.979 1.00 39.75 143 GLY A C 1
ATOM 1119 O O . GLY A 1 143 ? 0.688 20.401 -10.693 1.00 39.75 143 GLY A O 1
ATOM 1120 N N . LYS A 1 144 ? 2.531 19.174 -11.040 1.00 47.62 144 LYS A N 1
ATOM 1121 C CA . LYS A 1 144 ? 1.858 17.880 -10.773 1.00 47.62 144 LYS A CA 1
ATOM 1122 C C . LYS A 1 144 ? 2.649 16.956 -9.841 1.00 47.62 144 LYS A C 1
ATOM 1124 O O . LYS A 1 144 ? 3.031 15.858 -10.240 1.00 47.62 144 LYS A O 1
ATOM 1129 N N . THR A 1 145 ? 2.803 17.324 -8.571 1.00 51.34 145 THR A N 1
ATOM 1130 C CA . THR A 1 145 ? 3.257 16.366 -7.549 1.00 51.34 145 THR A CA 1
ATOM 1131 C C . THR A 1 145 ? 2.194 15.282 -7.356 1.00 51.34 145 THR A C 1
ATOM 1133 O O . THR A 1 145 ? 1.042 15.563 -7.026 1.00 51.34 145 THR A O 1
ATOM 1136 N N . ARG A 1 146 ? 2.543 14.014 -7.599 1.00 62.19 146 ARG A N 1
ATOM 1137 C CA . ARG A 1 146 ? 1.617 12.883 -7.442 1.00 62.19 146 ARG A CA 1
ATOM 1138 C C . ARG A 1 146 ? 2.077 11.989 -6.302 1.00 62.19 146 ARG A C 1
ATOM 1140 O O . ARG A 1 146 ? 3.050 11.268 -6.457 1.00 62.19 146 ARG A O 1
ATOM 1147 N N . SER A 1 147 ? 1.305 11.958 -5.217 1.00 78.50 147 SER A N 1
ATOM 1148 C CA . SER A 1 147 ? 1.527 11.024 -4.106 1.00 78.50 147 SER A CA 1
ATOM 1149 C C . SER A 1 147 ? 1.481 9.560 -4.579 1.00 78.50 147 SER A C 1
ATOM 1151 O O . SER A 1 147 ? 0.477 9.130 -5.177 1.00 78.50 147 SER A O 1
ATOM 1153 N N . VAL A 1 148 ? 2.548 8.798 -4.292 1.00 85.50 148 VAL A N 1
ATOM 1154 C CA . VAL A 1 148 ? 2.619 7.343 -4.511 1.00 85.50 148 VAL A CA 1
ATOM 1155 C C . VAL A 1 148 ? 1.516 6.654 -3.712 1.00 85.50 148 VAL A C 1
ATOM 1157 O O . VAL A 1 148 ? 0.656 6.017 -4.330 1.00 85.50 148 VAL A O 1
ATOM 1160 N N . THR A 1 149 ? 1.427 6.915 -2.402 1.00 89.50 149 THR A N 1
ATOM 1161 C CA . THR A 1 149 ? 0.385 6.375 -1.509 1.00 89.50 149 THR A CA 1
ATOM 1162 C C . THR A 1 149 ? -1.028 6.699 -1.973 1.00 89.50 149 THR A C 1
ATOM 1164 O O . THR A 1 149 ? -1.896 5.828 -2.038 1.00 89.50 149 THR A O 1
ATOM 1167 N N . GLY A 1 150 ? -1.278 7.940 -2.400 1.00 90.50 150 GLY A N 1
ATOM 1168 C CA . GLY A 1 150 ? -2.576 8.299 -2.964 1.00 90.50 150 GLY A CA 1
ATOM 1169 C C . GLY A 1 150 ? -2.883 7.500 -4.238 1.00 90.50 150 GLY A C 1
ATOM 1170 O O . GLY A 1 150 ? -4.031 7.169 -4.529 1.00 90.50 150 GLY A O 1
ATOM 1171 N N . SER A 1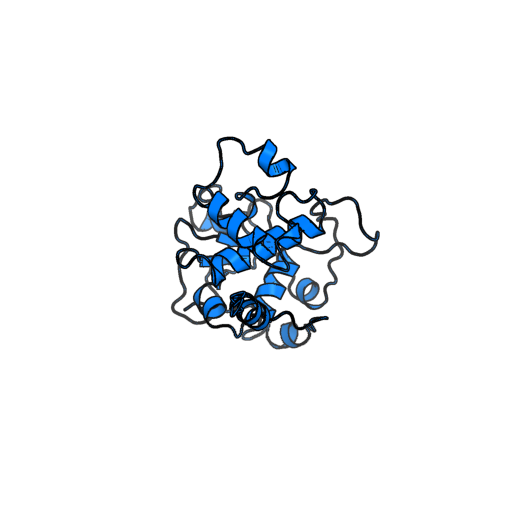 151 ? -1.866 7.169 -5.042 1.00 89.56 151 SER A N 1
ATOM 1172 C CA . SER A 1 151 ? -2.035 6.345 -6.244 1.00 89.56 151 SER A CA 1
ATOM 1173 C C . SER A 1 151 ? -2.267 4.861 -5.951 1.00 89.56 151 SER A C 1
ATOM 1175 O O . SER A 1 151 ? -3.030 4.237 -6.692 1.00 89.56 151 SER A O 1
ATOM 1177 N N . GLU A 1 152 ? -1.688 4.343 -4.871 1.00 93.62 152 GLU A N 1
ATOM 1178 C CA . GLU A 1 152 ? -1.916 3.000 -4.330 1.00 93.62 152 GLU A CA 1
ATOM 1179 C C . GLU A 1 152 ? -3.343 2.861 -3.801 1.00 93.62 152 GLU A C 1
ATOM 1181 O O . GLU A 1 152 ? -4.073 1.968 -4.224 1.00 93.62 152 GLU A O 1
ATOM 1186 N N . LEU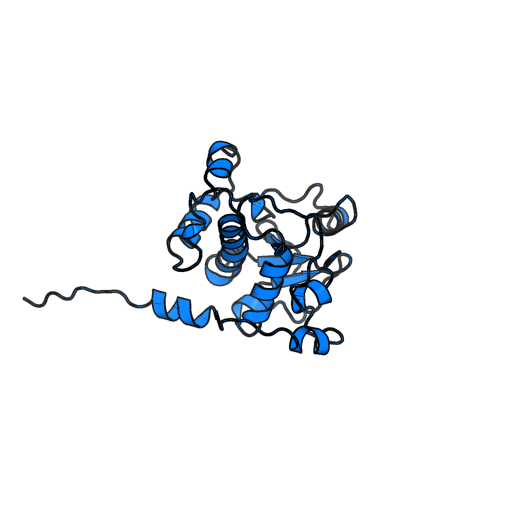 A 1 153 ? -3.803 3.804 -2.975 1.00 94.75 153 LEU A N 1
ATOM 1187 C CA . LEU A 1 153 ? -5.145 3.741 -2.396 1.00 94.75 153 LEU A CA 1
ATOM 1188 C C . LEU A 1 153 ? -6.235 3.817 -3.476 1.00 94.75 153 LEU A C 1
ATOM 1190 O O . LEU A 1 153 ? -7.185 3.035 -3.481 1.00 94.75 153 LEU A O 1
ATOM 1194 N N . ARG A 1 154 ? -6.049 4.685 -4.480 1.00 94.44 154 ARG A N 1
ATOM 1195 C CA . ARG A 1 154 ? -6.911 4.717 -5.676 1.00 94.44 154 ARG A CA 1
ATOM 1196 C C . ARG A 1 154 ? -6.829 3.441 -6.510 1.00 94.44 154 ARG A C 1
ATOM 1198 O O . ARG A 1 154 ? -7.768 3.127 -7.238 1.00 94.44 154 ARG A O 1
ATOM 1205 N N . TRP A 1 155 ? -5.704 2.730 -6.497 1.00 94.44 155 TRP A N 1
ATOM 1206 C CA . TRP A 1 155 ? -5.609 1.434 -7.162 1.00 94.44 155 TRP A CA 1
ATOM 1207 C C . TRP A 1 155 ? -6.489 0.409 -6.450 1.00 94.44 155 TRP A C 1
ATOM 1209 O O . TRP A 1 155 ? -7.266 -0.256 -7.131 1.00 94.44 155 TRP A O 1
ATOM 1219 N N . VAL A 1 156 ? -6.448 0.351 -5.115 1.00 95.75 156 VAL A N 1
ATOM 1220 C CA . VAL A 1 156 ? -7.314 -0.552 -4.341 1.00 95.75 156 VAL A CA 1
ATOM 1221 C C . VAL A 1 156 ? -8.783 -0.196 -4.569 1.00 95.75 156 VAL A C 1
ATOM 1223 O O . VAL A 1 156 ? -9.559 -1.071 -4.932 1.00 95.75 156 VAL A O 1
ATOM 1226 N N . TYR A 1 157 ? -9.153 1.089 -4.485 1.00 95.31 157 TYR A N 1
ATOM 1227 C CA . TYR A 1 157 ? -10.533 1.533 -4.722 1.00 95.31 157 TYR A CA 1
ATOM 1228 C C . TYR A 1 157 ? -11.072 1.118 -6.096 1.00 95.31 157 TYR A C 1
ATOM 1230 O O . TYR A 1 157 ? -12.214 0.681 -6.209 1.00 95.31 157 TYR A O 1
ATOM 1238 N N . ARG A 1 158 ? -10.270 1.234 -7.162 1.00 93.44 158 ARG A N 1
ATOM 1239 C CA . ARG A 1 158 ? -10.704 0.850 -8.519 1.00 93.44 158 ARG A CA 1
ATOM 1240 C C . ARG A 1 158 ? -10.914 -0.650 -8.685 1.00 93.44 158 ARG A C 1
ATOM 1242 O O . ARG A 1 158 ? -11.708 -1.044 -9.525 1.00 93.44 158 ARG A O 1
ATOM 1249 N N . ASN A 1 159 ? -10.226 -1.461 -7.889 1.00 93.50 159 ASN A N 1
ATOM 1250 C CA . ASN A 1 159 ? -10.316 -2.918 -7.935 1.00 93.50 159 ASN A CA 1
ATOM 1251 C C . ASN A 1 159 ? -11.078 -3.490 -6.731 1.00 93.50 159 ASN A C 1
ATOM 1253 O O . ASN A 1 159 ? -11.017 -4.688 -6.484 1.00 93.50 159 ASN A O 1
ATOM 1257 N N . ARG A 1 160 ? -11.793 -2.645 -5.978 1.00 94.00 160 ARG A N 1
ATOM 1258 C CA . ARG A 1 160 ? -12.466 -3.010 -4.722 1.00 94.00 160 ARG A CA 1
ATOM 1259 C C . ARG A 1 160 ? -13.519 -4.108 -4.889 1.00 94.00 160 ARG A C 1
ATOM 1261 O O . ARG A 1 160 ? -13.773 -4.835 -3.945 1.00 94.00 160 ARG A O 1
ATOM 1268 N N . GLU A 1 161 ? -14.106 -4.232 -6.078 1.00 92.50 161 GLU A N 1
ATOM 1269 C CA . GLU A 1 161 ? -15.109 -5.260 -6.378 1.00 92.50 161 GLU A CA 1
ATOM 1270 C C . GLU A 1 161 ? -14.464 -6.626 -6.671 1.00 92.50 161 GLU A C 1
ATOM 1272 O O . GLU A 1 161 ? -15.142 -7.647 -6.652 1.00 92.50 161 GLU A O 1
ATOM 1277 N N . HIS A 1 162 ? -13.148 -6.678 -6.900 1.00 93.00 162 HIS A N 1
ATOM 1278 C CA . HIS A 1 162 ? -12.447 -7.926 -7.171 1.00 93.00 162 HIS A CA 1
ATOM 1279 C C . HIS A 1 162 ? -12.293 -8.747 -5.884 1.00 93.00 162 HIS A C 1
ATOM 1281 O O . HIS A 1 162 ? -11.701 -8.278 -4.912 1.00 93.00 162 HIS A O 1
ATOM 1287 N N . GLU A 1 163 ? -12.725 -10.009 -5.907 1.00 92.62 163 GLU A N 1
ATOM 1288 C CA . GLU A 1 163 ? -12.745 -10.901 -4.736 1.00 92.62 163 GLU A CA 1
ATOM 1289 C C . GLU A 1 163 ? -11.394 -10.963 -4.014 1.00 92.62 163 GLU A C 1
ATOM 1291 O O . GLU A 1 163 ? -11.320 -10.679 -2.826 1.00 92.62 163 GLU A O 1
ATOM 1296 N N . ARG A 1 164 ? -10.293 -11.205 -4.741 1.00 93.44 164 ARG A N 1
ATOM 1297 C CA . ARG A 1 164 ? -8.943 -11.216 -4.143 1.00 93.44 164 ARG A CA 1
ATOM 1298 C C . ARG A 1 164 ? -8.548 -9.910 -3.454 1.00 93.44 164 ARG A C 1
ATOM 1300 O O . ARG A 1 164 ? -7.811 -9.952 -2.479 1.00 93.44 164 ARG A O 1
ATOM 1307 N N . VAL A 1 165 ? -9.022 -8.753 -3.921 1.00 95.12 165 VAL A N 1
ATOM 1308 C CA . VAL A 1 165 ? -8.758 -7.474 -3.239 1.00 95.12 165 VAL A CA 1
ATOM 1309 C C . VAL A 1 165 ? -9.517 -7.438 -1.911 1.00 95.12 165 VAL A C 1
ATOM 1311 O O . VAL A 1 165 ? -8.905 -7.164 -0.881 1.00 95.12 165 VAL A O 1
ATOM 1314 N N . GLN A 1 166 ? -10.798 -7.825 -1.926 1.00 93.50 166 GLN A N 1
ATOM 1315 C CA . GLN A 1 166 ? -11.631 -8.023 -0.726 1.00 93.50 166 GLN A CA 1
ATOM 1316 C C . GLN A 1 166 ? -11.211 -9.232 0.132 1.00 93.50 166 GLN A C 1
ATOM 1318 O O . GLN A 1 166 ? -11.809 -9.529 1.169 1.00 93.50 166 GLN A O 1
ATOM 1323 N N . GLU A 1 167 ? -10.234 -10.016 -0.320 1.00 93.38 167 GLU A N 1
ATOM 1324 C CA . GLU A 1 167 ? -9.649 -11.136 0.414 1.00 93.38 167 GLU A CA 1
ATOM 1325 C C . GLU A 1 167 ? -8.223 -10.860 0.888 1.00 93.38 167 GLU A C 1
ATOM 1327 O O . GLU A 1 167 ? -7.724 -11.574 1.748 1.00 93.38 167 GLU A O 1
ATOM 1332 N N . ARG A 1 168 ? -7.584 -9.772 0.457 1.00 94.69 168 ARG A N 1
ATOM 1333 C CA . ARG A 1 168 ? -6.170 -9.574 0.796 1.00 94.69 168 ARG A CA 1
ATOM 1334 C C . ARG A 1 168 ? -5.791 -8.203 1.289 1.00 94.69 168 ARG A C 1
ATOM 1336 O O . ARG A 1 168 ? -4.651 -8.036 1.701 1.00 94.69 168 ARG A O 1
ATOM 1343 N N . VAL A 1 169 ? -6.697 -7.233 1.278 1.00 96.81 169 VAL A N 1
ATOM 1344 C CA . VAL A 1 169 ? -6.396 -5.879 1.749 1.00 96.81 169 VAL A CA 1
ATOM 1345 C C . VAL A 1 169 ? -7.111 -5.562 3.064 1.00 96.81 169 VAL A C 1
ATOM 1347 O O . VAL A 1 169 ? -8.319 -5.340 3.090 1.00 96.81 169 VAL A O 1
ATOM 1350 N N . GLN A 1 170 ? -6.357 -5.485 4.160 1.00 96.50 170 GLN A N 1
ATOM 1351 C CA . GLN A 1 170 ? -6.848 -5.035 5.463 1.00 96.50 170 GLN A CA 1
ATOM 1352 C C . GLN A 1 170 ? -6.499 -3.562 5.696 1.00 96.50 170 GLN A C 1
ATOM 1354 O O . GLN A 1 170 ? -5.339 -3.172 5.590 1.00 96.50 170 GLN A O 1
ATOM 1359 N N . PHE A 1 171 ? -7.479 -2.751 6.097 1.00 96.81 171 PHE A N 1
ATOM 1360 C CA . PHE A 1 171 ? -7.259 -1.346 6.445 1.00 96.81 171 PHE A CA 1
ATOM 1361 C C . PHE A 1 171 ? -7.023 -1.134 7.937 1.00 96.81 171 PHE A C 1
ATOM 1363 O O . PHE A 1 171 ? -7.603 -1.828 8.777 1.00 96.81 171 PHE A O 1
ATOM 1370 N N . TRP A 1 172 ? -6.194 -0.138 8.245 1.00 95.56 172 TRP A N 1
ATOM 1371 C CA . TRP A 1 172 ? -5.850 0.269 9.602 1.00 95.56 172 TRP A CA 1
ATOM 1372 C C . TRP A 1 172 ? -5.972 1.781 9.746 1.00 95.56 172 TRP A C 1
ATOM 1374 O O . TRP A 1 172 ? -5.501 2.531 8.893 1.00 95.56 172 TRP A O 1
ATOM 1384 N N . LEU A 1 173 ? -6.567 2.238 10.843 1.00 93.19 173 LEU A N 1
ATOM 1385 C CA . LEU A 1 173 ? -6.631 3.649 11.210 1.00 93.19 173 LEU A CA 1
ATOM 1386 C C . LEU A 1 173 ? -6.405 3.782 12.712 1.00 93.19 173 LEU A C 1
ATOM 1388 O O . LEU A 1 173 ? -7.101 3.138 13.498 1.00 93.19 173 LEU A O 1
ATOM 1392 N N . LYS A 1 174 ? -5.446 4.620 13.120 1.00 91.75 174 LYS A N 1
ATOM 1393 C CA . LYS A 1 174 ? -5.031 4.777 14.521 1.00 91.75 174 LYS A CA 1
ATOM 1394 C C . LYS A 1 174 ? -4.749 3.418 15.164 1.00 91.75 174 LYS A C 1
ATOM 1396 O O . LYS A 1 174 ? -5.250 3.125 16.250 1.00 91.75 174 LYS A O 1
ATOM 1401 N N . ASN A 1 175 ? -4.019 2.581 14.421 1.00 89.50 175 ASN A N 1
ATOM 1402 C CA . ASN A 1 175 ? -3.641 1.218 14.793 1.00 89.50 175 ASN A CA 1
ATOM 1403 C C . ASN A 1 175 ? -4.806 0.258 15.112 1.00 89.50 175 ASN A C 1
ATOM 1405 O O . ASN A 1 175 ? -4.629 -0.768 15.764 1.00 89.50 175 ASN A O 1
ATOM 1409 N N . LYS A 1 176 ? -6.015 0.572 14.643 1.00 93.38 176 LYS A N 1
ATOM 1410 C CA . LYS A 1 176 ? -7.181 -0.306 14.739 1.00 93.38 176 LYS A CA 1
ATOM 1411 C C . LYS A 1 176 ? -7.597 -0.750 13.349 1.00 93.38 176 LYS A C 1
ATOM 1413 O O . LYS A 1 176 ? -7.640 0.069 12.431 1.00 93.38 176 LYS A O 1
ATOM 1418 N N . GLN A 1 177 ? -7.933 -2.028 13.211 1.00 94.88 177 GLN A N 1
ATOM 1419 C CA . GLN A 1 177 ? -8.540 -2.544 11.990 1.00 94.88 177 GLN A CA 1
ATOM 1420 C C . GLN A 1 177 ? -9.855 -1.815 11.722 1.00 94.88 177 GLN A C 1
ATOM 1422 O O . GLN A 1 177 ? -10.651 -1.572 12.634 1.00 94.88 177 GLN A O 1
ATOM 1427 N N . CYS A 1 178 ? -10.080 -1.457 10.466 1.00 94.56 178 CYS A N 1
ATOM 1428 C CA . CYS A 1 178 ? -11.276 -0.745 10.056 1.00 94.56 178 CYS A CA 1
ATOM 1429 C C . CYS A 1 178 ? -11.771 -1.212 8.687 1.00 94.56 178 CYS A C 1
ATOM 1431 O O . CYS A 1 178 ? -11.083 -1.923 7.950 1.00 94.56 178 CYS A O 1
ATOM 1433 N N . ALA A 1 179 ? -12.996 -0.801 8.367 1.00 95.00 179 ALA A N 1
ATOM 1434 C CA . ALA A 1 179 ? -13.540 -0.942 7.029 1.00 95.00 179 ALA A CA 1
ATOM 1435 C C . ALA A 1 179 ? -12.787 -0.029 6.035 1.00 95.00 179 ALA A C 1
ATOM 1437 O O . ALA A 1 179 ? -12.180 0.967 6.446 1.00 95.00 179 ALA A O 1
ATOM 1438 N N . PRO A 1 180 ? -12.856 -0.324 4.727 1.00 95.94 180 PRO A N 1
ATOM 1439 C CA . PRO A 1 180 ? -12.309 0.539 3.690 1.00 95.94 180 PRO A CA 1
ATOM 1440 C C . PRO A 1 180 ? -12.821 1.984 3.771 1.00 95.94 180 PRO A C 1
ATOM 1442 O O . PRO A 1 180 ? -13.968 2.211 4.166 1.00 95.94 180 PRO A O 1
ATOM 1445 N N . PRO A 1 181 ? -12.032 2.975 3.320 1.00 96.12 181 PRO A N 1
ATOM 1446 C CA . PRO A 1 181 ? -12.389 4.386 3.462 1.00 96.12 181 PRO A CA 1
ATOM 1447 C C . PRO A 1 181 ? -13.587 4.809 2.598 1.00 96.12 181 PRO A C 1
ATOM 1449 O O . PRO A 1 181 ? -14.146 5.876 2.817 1.00 96.12 181 PRO A O 1
ATOM 1452 N N . TRP A 1 182 ? -14.017 3.985 1.642 1.00 95.62 182 TRP A N 1
ATOM 1453 C CA . TRP A 1 182 ? -15.237 4.194 0.854 1.00 95.62 182 TRP A CA 1
ATOM 1454 C C . TRP A 1 182 ? -16.487 3.541 1.462 1.00 95.62 182 TRP A C 1
ATOM 1456 O O . TRP A 1 182 ? -17.536 3.543 0.825 1.00 95.62 182 TRP A O 1
ATOM 1466 N N . HIS A 1 183 ? -16.405 2.973 2.667 1.00 94.19 183 HIS A N 1
ATOM 1467 C CA . HIS A 1 183 ? -17.572 2.536 3.438 1.00 94.19 183 HIS A CA 1
ATOM 1468 C C . HIS A 1 183 ? -17.984 3.605 4.463 1.00 94.19 183 HIS A C 1
ATOM 1470 O O . HIS A 1 183 ? -17.188 4.455 4.870 1.00 94.19 183 HIS A O 1
ATOM 1476 N N . GLY A 1 184 ? -19.248 3.563 4.897 1.00 91.75 184 GLY A N 1
ATOM 1477 C CA . GLY A 1 184 ? -19.786 4.486 5.901 1.00 91.75 184 GLY A CA 1
ATOM 1478 C C . GLY A 1 184 ? -19.631 5.955 5.493 1.00 91.75 184 GLY A C 1
ATOM 1479 O O . GLY A 1 184 ? -19.971 6.338 4.375 1.00 91.75 184 GLY A O 1
ATOM 1480 N N . ASN A 1 185 ? -19.084 6.774 6.394 1.00 91.81 185 ASN A N 1
ATOM 1481 C CA . ASN A 1 185 ? -18.987 8.228 6.215 1.00 91.81 185 ASN A CA 1
ATOM 1482 C C . ASN A 1 185 ? -18.105 8.665 5.036 1.00 91.81 185 ASN A C 1
ATOM 1484 O O . ASN A 1 185 ? -18.270 9.776 4.543 1.00 91.81 185 ASN A O 1
ATOM 1488 N N . GLY A 1 186 ? -17.168 7.829 4.580 1.00 92.88 186 GLY A N 1
ATOM 1489 C CA . GLY A 1 186 ? -16.302 8.175 3.452 1.00 92.88 186 GLY A CA 1
ATOM 1490 C C . GLY A 1 186 ? -16.893 7.834 2.081 1.00 92.88 186 GLY A C 1
ATOM 1491 O O . GLY A 1 186 ? -16.362 8.284 1.065 1.00 92.88 186 GLY A O 1
ATOM 1492 N N . ALA A 1 187 ? -18.012 7.100 2.020 1.00 94.81 187 ALA A N 1
ATOM 1493 C CA . ALA A 1 187 ? -18.643 6.711 0.757 1.00 94.81 187 ALA A CA 1
ATOM 1494 C C . ALA A 1 187 ? -18.993 7.908 -0.157 1.00 94.81 187 ALA A C 1
ATOM 1496 O O . ALA A 1 187 ? -18.637 7.857 -1.338 1.00 94.81 187 ALA A O 1
ATOM 1497 N N . PRO A 1 188 ? -19.592 9.016 0.340 1.00 96.69 188 PRO A N 1
ATOM 1498 C CA . PRO A 1 188 ? -19.911 10.171 -0.505 1.00 96.69 188 PRO A CA 1
ATOM 1499 C C . PRO A 1 188 ? -18.673 10.867 -1.074 1.00 96.69 188 PRO A C 1
ATOM 1501 O O . PRO A 1 188 ? -18.715 11.389 -2.186 1.00 96.69 188 PRO A O 1
ATOM 1504 N N . LEU A 1 189 ? -17.564 10.872 -0.330 1.00 96.25 189 LEU A N 1
ATOM 1505 C CA . LEU A 1 189 ? -16.301 11.435 -0.799 1.00 96.25 189 LEU A CA 1
ATOM 1506 C C . LEU A 1 189 ? -15.724 10.570 -1.921 1.00 96.25 189 LEU A C 1
ATOM 1508 O O . LEU A 1 189 ? -15.449 11.057 -3.014 1.00 96.25 189 LEU A O 1
ATOM 1512 N N . TRP A 1 190 ? -15.594 9.267 -1.682 1.00 95.62 190 TRP A N 1
ATOM 1513 C CA . TRP A 1 190 ? -15.007 8.343 -2.651 1.00 95.62 190 TRP A CA 1
ATOM 1514 C C . TRP A 1 190 ? -15.842 8.175 -3.923 1.00 95.62 190 TRP A C 1
ATOM 1516 O O . TRP A 1 190 ? -15.267 7.951 -4.985 1.00 95.62 190 TRP A O 1
ATOM 1526 N N . ALA A 1 191 ? -17.162 8.369 -3.859 1.00 94.19 191 ALA A N 1
ATOM 1527 C CA . ALA A 1 191 ? -18.030 8.400 -5.038 1.00 94.19 191 ALA A CA 1
ATOM 1528 C C . ALA A 1 191 ? -17.686 9.535 -6.027 1.00 94.19 191 ALA A C 1
ATOM 1530 O O . ALA A 1 191 ? -17.999 9.435 -7.211 1.00 94.19 191 ALA A O 1
ATOM 1531 N N . GLN A 1 192 ? -17.002 10.593 -5.576 1.00 94.88 192 GLN A N 1
ATOM 1532 C CA . GLN A 1 192 ? -16.536 11.683 -6.443 1.00 94.88 192 GLN A CA 1
ATOM 1533 C C . GLN A 1 192 ? -15.300 11.287 -7.264 1.00 94.88 192 GLN A C 1
ATOM 1535 O O . GLN A 1 192 ? -14.938 11.969 -8.226 1.00 94.88 192 GLN A O 1
ATOM 1540 N N . TYR A 1 193 ? -14.624 10.190 -6.904 1.00 93.50 193 TYR A N 1
ATOM 1541 C CA . TYR A 1 193 ? -13.428 9.752 -7.603 1.00 93.50 193 TYR A CA 1
ATOM 1542 C C . TYR A 1 193 ? -13.761 9.194 -8.991 1.00 93.50 193 TYR A C 1
ATOM 1544 O O . TYR A 1 193 ? -14.234 8.068 -9.134 1.00 93.50 193 TYR A O 1
ATOM 1552 N N . GLN A 1 194 ? -13.395 9.949 -10.029 1.00 86.81 194 GLN A N 1
ATOM 1553 C CA . GLN A 1 194 ? -13.519 9.509 -11.418 1.00 86.81 194 GLN A CA 1
ATOM 1554 C C . GLN A 1 194 ? -12.147 9.085 -11.991 1.00 86.81 194 GLN A C 1
ATOM 1556 O O . GLN A 1 194 ? -11.215 9.907 -12.125 1.00 86.81 194 GLN A O 1
ATOM 1561 N N . PRO A 1 195 ? -11.945 7.790 -12.304 1.00 82.19 195 PRO A N 1
ATOM 1562 C CA . PRO A 1 195 ? -10.756 7.338 -13.013 1.00 82.19 195 PRO A CA 1
ATOM 1563 C C . PRO A 1 195 ? -10.766 7.848 -14.463 1.00 82.19 195 PRO A C 1
ATOM 1565 O O . PRO A 1 195 ? -11.797 7.907 -15.110 1.00 82.19 195 PRO A O 1
ATOM 1568 N N . ARG A 1 196 ? -9.594 8.226 -14.999 1.00 73.00 196 ARG A N 1
ATOM 1569 C CA . ARG A 1 196 ? -9.475 8.697 -16.400 1.00 73.00 196 ARG A CA 1
ATOM 1570 C C . ARG A 1 196 ? -9.524 7.566 -17.438 1.00 73.00 196 ARG A C 1
ATOM 1572 O O . ARG A 1 196 ? -9.703 7.839 -18.615 1.00 73.00 196 ARG A O 1
ATOM 1579 N N . LYS A 1 197 ? -9.245 6.333 -17.012 1.00 67.56 197 LYS A N 1
ATOM 1580 C CA . LYS A 1 197 ? -9.290 5.096 -17.802 1.00 67.56 197 LYS A CA 1
ATOM 1581 C C . LYS A 1 197 ? -9.671 3.963 -16.852 1.00 67.56 197 LYS A C 1
ATOM 1583 O O . LYS A 1 197 ? -9.070 3.876 -15.768 1.00 67.56 197 LYS A O 1
ATOM 1588 N N . ASP A 1 198 ? -10.589 3.106 -17.277 1.00 53.94 198 ASP A N 1
ATOM 1589 C CA . ASP A 1 198 ? -11.046 1.925 -16.541 1.00 53.94 198 ASP A CA 1
ATOM 1590 C C . ASP A 1 198 ? -9.999 0.820 -16.618 1.00 53.94 198 ASP A C 1
ATOM 1592 O O . ASP A 1 198 ? -10.179 -0.215 -17.233 1.00 53.94 198 ASP A O 1
ATOM 1596 N N . TYR A 1 199 ? -8.839 1.051 -16.007 1.00 59.38 199 TYR A N 1
ATOM 1597 C CA . TYR A 1 199 ? -7.939 -0.063 -15.761 1.00 59.38 199 TYR A CA 1
ATOM 1598 C C . TYR A 1 199 ? -8.546 -0.932 -14.664 1.00 59.38 199 TYR A C 1
ATOM 1600 O O . TYR A 1 199 ? -8.505 -0.542 -13.491 1.00 59.38 199 TYR A O 1
ATOM 1608 N N . ASN A 1 200 ? -9.065 -2.081 -15.072 1.00 63.31 200 ASN A N 1
ATOM 1609 C CA . ASN A 1 200 ? -9.582 -3.125 -14.210 1.00 63.31 200 ASN A CA 1
ATOM 1610 C C . ASN A 1 200 ? -8.696 -4.367 -14.367 1.00 63.31 200 ASN A C 1
ATOM 1612 O O . ASN A 1 200 ? -8.374 -4.757 -15.487 1.00 63.31 200 ASN A O 1
ATOM 1616 N N . ILE A 1 201 ? -8.290 -4.991 -13.258 1.00 67.38 201 ILE A N 1
ATOM 1617 C CA . ILE A 1 201 ? -7.434 -6.194 -13.277 1.00 67.38 201 ILE A CA 1
ATOM 1618 C C . ILE A 1 201 ? -8.051 -7.325 -14.123 1.00 67.38 201 ILE A C 1
ATOM 1620 O O . ILE A 1 201 ? -7.319 -8.142 -14.682 1.00 67.38 201 ILE A O 1
ATOM 1624 N N . HIS A 1 202 ? -9.378 -7.338 -14.285 1.00 57.78 202 HIS A N 1
ATOM 1625 C CA . HIS A 1 202 ? -10.076 -8.286 -15.156 1.00 57.78 202 HIS A CA 1
ATOM 1626 C C . HIS A 1 202 ? -9.597 -8.267 -16.622 1.00 57.78 202 HIS A C 1
ATOM 1628 O O . HIS A 1 202 ? -9.570 -9.323 -17.251 1.00 57.78 202 HIS A O 1
ATOM 1634 N N . GLU A 1 203 ? -9.174 -7.118 -17.163 1.00 53.31 203 GLU A N 1
ATOM 1635 C CA . GLU A 1 203 ? -8.726 -7.020 -18.564 1.00 53.31 203 GLU A CA 1
ATOM 1636 C C . GLU A 1 203 ? -7.340 -7.653 -18.785 1.00 53.31 203 GLU A C 1
ATOM 1638 O O . GLU A 1 203 ? -7.101 -8.298 -19.807 1.00 53.31 203 GLU A O 1
ATOM 1643 N N . ASP A 1 204 ? -6.442 -7.553 -17.802 1.00 52.09 204 ASP A N 1
ATOM 1644 C CA . ASP A 1 204 ? -5.086 -8.110 -17.904 1.00 52.09 204 ASP A CA 1
ATOM 1645 C C . ASP A 1 204 ? -5.072 -9.639 -17.725 1.00 52.09 204 ASP A C 1
ATOM 1647 O O . ASP A 1 204 ? -4.279 -10.334 -18.366 1.00 52.09 204 ASP A O 1
ATOM 1651 N N . ALA A 1 205 ? -5.977 -10.191 -16.904 1.00 46.94 205 ALA A N 1
ATOM 1652 C CA . ALA A 1 205 ? -6.118 -11.640 -16.736 1.00 46.94 205 ALA A CA 1
ATOM 1653 C C . ALA A 1 205 ? -6.588 -12.333 -18.031 1.00 46.94 205 ALA A C 1
ATOM 1655 O O . ALA A 1 205 ? -6.117 -13.425 -18.353 1.00 46.94 205 ALA A O 1
ATOM 1656 N N . ALA A 1 206 ? -7.459 -11.681 -18.810 1.00 40.00 206 ALA A N 1
ATOM 1657 C CA . ALA A 1 206 ? -7.896 -12.173 -20.117 1.00 40.00 206 ALA A CA 1
ATOM 1658 C C . ALA A 1 206 ? -6.774 -12.103 -21.173 1.00 40.00 206 ALA A C 1
ATOM 1660 O O . ALA A 1 206 ? -6.642 -13.007 -22.000 1.00 40.00 206 ALA A O 1
ATOM 1661 N N . ALA A 1 207 ? -5.914 -11.080 -21.114 1.00 42.91 207 ALA A N 1
ATOM 1662 C CA . ALA A 1 207 ? -4.768 -10.939 -22.016 1.00 42.91 207 ALA A CA 1
ATOM 1663 C C . ALA A 1 207 ? -3.632 -11.947 -21.729 1.00 42.91 207 ALA A C 1
ATOM 1665 O O . ALA A 1 207 ? -2.899 -12.327 -22.643 1.00 42.91 207 ALA A O 1
ATOM 1666 N N . GLY A 1 208 ? -3.504 -12.424 -20.484 1.00 38.59 208 GLY A N 1
ATOM 1667 C CA . GLY A 1 208 ? -2.506 -13.422 -20.071 1.00 38.59 208 GLY A CA 1
ATOM 1668 C C . GLY A 1 208 ? -2.854 -14.885 -20.392 1.00 38.59 208 GLY A C 1
ATOM 1669 O O . GLY A 1 208 ? -2.007 -15.760 -20.217 1.00 38.59 208 GLY A O 1
ATOM 1670 N N . GLY A 1 209 ? -4.077 -15.167 -20.862 1.00 30.62 209 GLY A N 1
ATOM 1671 C CA . GLY A 1 209 ? -4.561 -16.521 -21.172 1.00 30.62 209 GLY A CA 1
ATOM 1672 C C . GLY A 1 209 ? -4.414 -16.955 -22.636 1.00 30.62 209 GLY A C 1
ATOM 1673 O O . GLY A 1 209 ? -4.580 -18.136 -22.949 1.00 30.62 209 GLY A O 1
ATOM 1674 N N . ALA A 1 210 ? -4.075 -16.041 -23.550 1.00 32.50 210 ALA A N 1
ATOM 1675 C CA . ALA A 1 210 ? -3.884 -16.365 -24.961 1.00 32.50 210 ALA A CA 1
ATOM 1676 C C . ALA A 1 210 ? -2.491 -16.967 -25.195 1.00 32.50 210 ALA A C 1
ATOM 1678 O O . ALA A 1 210 ? -1.552 -16.320 -25.662 1.00 32.50 210 ALA A O 1
ATOM 1679 N N . ASN A 1 211 ? -2.385 -18.253 -24.874 1.00 34.47 211 ASN A N 1
ATOM 1680 C CA . ASN A 1 211 ? -1.371 -19.153 -25.392 1.00 34.47 211 ASN A CA 1
ATOM 1681 C C . ASN A 1 211 ? -1.364 -19.035 -26.927 1.00 34.47 211 ASN A C 1
ATOM 1683 O O . ASN A 1 211 ? -2.197 -19.640 -27.604 1.00 34.47 211 ASN A O 1
ATOM 1687 N N . ARG A 1 212 ? -0.442 -18.246 -27.494 1.00 35.56 212 ARG A N 1
ATOM 1688 C CA . ARG A 1 212 ? -0.111 -18.314 -28.921 1.00 35.56 212 ARG A CA 1
ATOM 1689 C C . ARG A 1 212 ? 0.605 -19.641 -29.168 1.00 35.56 212 ARG A C 1
ATOM 1691 O O . ARG A 1 212 ? 1.814 -19.687 -29.372 1.00 35.56 212 ARG A O 1
ATOM 1698 N N . ARG A 1 213 ? -0.167 -20.732 -29.162 1.00 30.70 213 ARG A N 1
ATOM 1699 C CA . ARG A 1 213 ? 0.182 -21.939 -29.903 1.00 30.70 213 ARG A CA 1
ATOM 1700 C C . ARG A 1 213 ? 0.198 -21.533 -31.368 1.00 30.70 213 ARG A C 1
ATOM 1702 O O . ARG A 1 213 ? -0.840 -21.400 -32.008 1.00 30.70 213 ARG A O 1
ATOM 1709 N N . CYS A 1 214 ? 1.401 -21.289 -31.864 1.00 30.66 214 CYS A N 1
ATOM 1710 C CA . CYS A 1 214 ? 1.697 -21.360 -33.278 1.00 30.66 214 CYS A CA 1
ATOM 1711 C C . CYS A 1 214 ? 1.460 -22.821 -33.692 1.00 30.66 214 CYS A C 1
ATOM 1713 O O . CYS A 1 214 ? 2.351 -23.660 -33.590 1.00 30.66 214 CYS A O 1
ATOM 1715 N N . CYS A 1 215 ? 0.221 -23.155 -34.051 1.00 30.30 215 CYS A N 1
ATOM 1716 C CA . CYS A 1 215 ? -0.069 -24.369 -34.795 1.00 30.30 215 CYS A CA 1
ATOM 1717 C C . CYS A 1 215 ? 0.327 -24.088 -36.244 1.00 30.30 215 CYS A C 1
ATOM 1719 O O . CYS A 1 215 ? -0.477 -23.595 -37.031 1.00 30.30 215 CYS A O 1
ATOM 1721 N N . ILE A 1 216 ? 1.588 -24.366 -36.571 1.00 35.03 216 ILE A N 1
ATOM 1722 C CA . ILE A 1 216 ? 1.978 -24.658 -37.947 1.00 35.03 216 ILE A CA 1
ATOM 1723 C C . ILE A 1 216 ? 1.387 -26.037 -38.230 1.00 35.03 216 ILE A C 1
ATOM 1725 O O . ILE A 1 216 ? 1.871 -27.043 -37.712 1.00 35.03 216 ILE A O 1
ATOM 1729 N N . VAL A 1 217 ? 0.277 -26.064 -38.961 1.00 36.44 217 VAL A N 1
ATOM 1730 C CA . VAL A 1 217 ? -0.213 -27.290 -39.588 1.00 36.44 217 VAL A CA 1
ATOM 1731 C C . VAL A 1 217 ? 0.602 -27.465 -40.867 1.00 36.44 217 VAL A C 1
ATOM 1733 O O . VAL A 1 217 ? 0.767 -26.505 -41.622 1.00 36.44 217 VAL A O 1
ATOM 1736 N N . GLN A 1 218 ? 1.183 -28.658 -40.997 1.00 39.06 218 GLN A N 1
ATOM 1737 C CA . GLN A 1 218 ? 2.006 -29.120 -42.116 1.00 39.06 218 GLN A CA 1
ATOM 1738 C C . GLN A 1 218 ? 1.234 -29.156 -43.434 1.00 39.06 218 GLN A C 1
ATOM 1740 O O . GLN A 1 218 ? 0.005 -29.392 -43.387 1.00 39.06 218 GLN A O 1
#

Secondary structure (DSSP, 8-state):
--SSSSPPPP-TT-EEES-B-STTSHHHHHHHHTT-TT--TT-SGGGS--SHHHHHHTTT---TTHHHHHHHHHT-TTTGGGTT--S-HHHHHHHHHHHHHIIIII-TT--EEEE-TT--HHHHHHT---S--------S-TT----HHHHHHHHHHHTTTSTTHHHHEEEEETTEEE--TTSGGGHHHHTT---SS---HHHHHHHTT---------

Radius of gyration: 17.84 Å; Cα contacts (8 Å, |Δi|>4): 319; chains: 1; bounding box: 43×51×61 Å

Solvent-accessible surface area (backbone atoms only — not comparable to full-atom values): 12633 Å² total; per-residue (Å²): 91,10,58,55,82,70,74,66,79,93,54,96,69,28,35,52,43,42,42,91,37,60,95,75,28,16,45,47,27,41,22,48,76,71,69,41,54,100,44,59,87,64,26,36,67,84,51,46,58,42,33,48,67,43,54,65,73,45,71,93,70,63,47,90,59,36,64,57,51,49,52,54,27,55,72,30,97,81,24,22,67,14,58,61,18,66,76,36,49,66,24,54,45,25,44,55,48,35,43,54,46,36,35,50,74,70,38,91,84,27,38,36,38,38,34,47,33,88,62,62,63,62,38,41,48,70,66,59,55,83,64,89,77,63,76,71,32,102,79,71,68,102,84,66,61,74,57,59,51,45,53,44,55,53,49,51,62,65,37,50,85,40,64,51,45,35,43,25,40,34,33,28,47,89,84,34,83,47,61,50,71,58,48,78,90,31,28,75,58,49,70,69,45,76,75,94,63,91,77,43,72,70,61,57,60,61,66,72,64,69,76,81,73,79,76,78,78,131

pLDDT: mean 79.59, std 18.78, range [30.3, 96.81]

Foldseek 3Di:
DALDDPFDDDDQQAAEAWDPDDCCFIPNVLCVVVVVPSHHQPNYLLQQDFEQVSVVVCVPRHDPCSVVLLVQQCPFPQLVCLHNHHLAPSSVLSSLLSVVCCQQPPDPVYAYEYECTPPPLLCLQVVPDDDPPPPDGPDDDPRRDGDSSSSNLVSLVLAVPPVSSNVGYWYAYSNDTDRRCCPDPNVVSNVSRDDPDSPYVVVRVVVVPPPPPPPPDD

Mean predicted aligned error: 8.97 Å